Protein AF-A0AAZ3S9K9-F1 (afdb_monomer_lite)

Secondary structure (DSSP, 8-state):
---HHHHHHHHHHHHHHHHHHHHHHHHHHHHHHHHHHHSPPPHHHHHHHHHHHHHHHHHHHHHHHHHHHHHHHHHHHHHHHHHHHHHHHHHHHHHHHHTHHHHHHHHHHHHHHHHHHHHHHHHHHHHHHHHHHHHHHHHHHHHHHHHHHTTT-S-PPPTT-HHHHHHHHHHHHHHHHHHHHHHHHHHHHHTT--

pLDDT: mean 87.04, std 12.88, range [39.5, 98.5]

Radius of gyration: 67.63 Å; chains: 1; bounding box: 106×48×196 Å

InterPro domains:
  IPR025252 Domain of unknown function DUF4200 [PF13863] (46-110)
  IPR051147 Cilia- and flagella-associated domain-containing protein [PTHR21683] (47-112)

Foldseek 3Di:
DDDPVVVVVVVVVVVVVVVVVVVVVVVVVVVVVVCVVPDDDDPVVVVVVVVVVVVVVVVVVVVVVVVVVVVVVVVVVVVVVVVVVVVVVVVVVVVVVCPVVVVVVVVVVVVVVVVVVVVVVVVVVVVVVVVVVVLLVVLLVLLVVLCVVVPPPLPDDDSPCSVVSVVNSVVSVVVVVVVVVVVVVVVVVVVPDD

Organism: Oncorhynchus tshawytscha (NCBI:txid74940)

Sequence (194 aa):
VLAPTTHLIRKRREELNIHKAMEALQEVIHTHAHTRLHTPIPSCLFQENKLKNGRALKTAVKERELARQKAANLLTLRQELKALTKEREKIGALVEKHEIYPRFLDKVVKASKQESRWAHIQNSATTKAMLLGTIKMATANLYQTTSKKAQDGWGEVALKDTLKQLDKVQKFLSNLICIWEEVNQVQTTQHFQP

Structure (mmCIF, N/CA/C/O backbone):
data_AF-A0AAZ3S9K9-F1
#
_entry.id   AF-A0AAZ3S9K9-F1
#
loop_
_atom_site.group_PDB
_atom_site.id
_atom_site.type_symbol
_atom_site.label_atom_id
_atom_site.label_alt_id
_atom_site.label_comp_id
_atom_site.label_asym_id
_atom_site.label_entity_id
_atom_site.label_seq_id
_atom_site.pdbx_PDB_ins_code
_atom_site.Cartn_x
_atom_site.Cartn_y
_atom_site.Cartn_z
_atom_site.occupancy
_atom_site.B_iso_or_equiv
_atom_site.auth_seq_id
_atom_site.auth_comp_id
_atom_site.auth_asym_id
_atom_site.auth_atom_id
_atom_site.pdbx_PDB_model_num
ATOM 1 N N . VAL A 1 1 ? 23.183 37.538 -108.986 1.00 48.31 1 VAL A N 1
ATOM 2 C CA . VAL A 1 1 ? 23.318 36.098 -109.304 1.00 48.31 1 VAL A CA 1
ATOM 3 C C . VAL A 1 1 ? 24.750 35.871 -109.767 1.00 48.31 1 VAL A C 1
ATOM 5 O O . VAL A 1 1 ? 25.095 36.326 -110.846 1.00 48.31 1 VAL A O 1
ATOM 8 N N . LEU A 1 2 ? 25.622 35.328 -108.912 1.00 51.75 2 LEU A N 1
ATOM 9 C CA . LEU A 1 2 ? 27.020 35.052 -109.279 1.00 51.75 2 LEU A CA 1
ATOM 10 C C . LEU A 1 2 ? 27.087 33.722 -110.046 1.00 51.75 2 LEU A C 1
ATOM 12 O O . LEU A 1 2 ? 26.434 32.757 -109.656 1.00 51.75 2 LEU A O 1
ATOM 16 N N . ALA A 1 3 ? 27.841 33.689 -111.148 1.00 54.16 3 ALA A N 1
ATOM 17 C CA . ALA A 1 3 ? 27.921 32.543 -112.055 1.00 54.16 3 ALA A CA 1
ATOM 18 C C . ALA A 1 3 ? 28.471 31.282 -111.343 1.00 54.16 3 ALA A C 1
ATOM 20 O O . ALA A 1 3 ? 29.431 31.414 -110.574 1.00 54.16 3 ALA A O 1
ATOM 21 N N . PRO A 1 4 ? 27.946 30.068 -111.621 1.00 59.31 4 PRO A N 1
ATOM 22 C CA . PRO A 1 4 ? 28.332 28.809 -110.955 1.00 59.31 4 PRO A CA 1
ATOM 23 C C . PRO A 1 4 ? 29.848 28.546 -110.881 1.00 59.31 4 PRO A C 1
ATOM 25 O O . PRO A 1 4 ? 30.355 27.991 -109.907 1.00 59.31 4 PRO A O 1
ATOM 28 N N . THR A 1 5 ? 30.597 29.018 -111.875 1.00 58.69 5 THR A N 1
ATOM 29 C CA . THR A 1 5 ? 32.061 28.933 -111.975 1.00 58.69 5 THR A CA 1
ATOM 30 C C . THR A 1 5 ? 32.813 29.762 -110.926 1.00 58.69 5 THR A C 1
ATOM 32 O O . THR A 1 5 ? 33.872 29.343 -110.464 1.00 58.69 5 THR A O 1
ATOM 35 N N . THR A 1 6 ? 32.273 30.898 -110.478 1.00 62.69 6 THR A N 1
ATOM 36 C CA . THR A 1 6 ? 32.920 31.742 -109.449 1.00 62.69 6 THR A CA 1
ATOM 37 C C . THR A 1 6 ? 32.795 31.159 -108.039 1.00 62.69 6 THR A C 1
ATOM 39 O O . THR A 1 6 ? 33.709 31.303 -107.225 1.00 62.69 6 THR A O 1
ATOM 42 N N . HIS A 1 7 ? 31.711 30.430 -107.758 1.00 69.50 7 HIS A N 1
ATOM 43 C CA . HIS A 1 7 ? 31.475 29.810 -106.452 1.00 69.50 7 HIS A CA 1
ATOM 44 C C . HIS A 1 7 ? 32.415 28.617 -106.197 1.00 69.50 7 HIS A C 1
ATOM 46 O O . HIS A 1 7 ? 32.897 28.432 -105.080 1.00 69.50 7 HIS A O 1
ATOM 52 N N . LEU A 1 8 ? 32.738 27.840 -107.238 1.00 71.69 8 LEU A N 1
ATOM 53 C CA . LEU A 1 8 ? 33.689 26.720 -107.167 1.00 71.69 8 LEU A CA 1
ATOM 54 C C . LEU A 1 8 ? 35.130 27.175 -106.906 1.00 71.69 8 LEU A C 1
ATOM 56 O O . LEU A 1 8 ? 35.840 26.561 -106.113 1.00 71.69 8 LEU A O 1
ATOM 60 N N . ILE A 1 9 ? 35.557 28.268 -107.541 1.00 75.62 9 ILE A N 1
ATOM 61 C CA . ILE A 1 9 ? 36.905 28.825 -107.349 1.00 75.62 9 ILE A CA 1
ATOM 62 C C . ILE A 1 9 ? 37.043 29.406 -105.939 1.00 75.62 9 ILE A C 1
ATOM 64 O O . ILE A 1 9 ? 38.068 29.206 -105.285 1.00 75.62 9 ILE A O 1
ATOM 68 N N . ARG A 1 10 ? 35.997 30.081 -105.444 1.00 76.38 10 ARG A N 1
ATOM 69 C CA . ARG A 1 10 ? 35.971 30.610 -104.077 1.00 76.38 10 ARG A CA 1
ATOM 70 C C . ARG A 1 10 ? 36.017 29.489 -103.037 1.00 76.38 10 ARG A C 1
ATOM 72 O O . ARG A 1 10 ? 36.853 29.555 -102.143 1.00 76.38 10 ARG A O 1
ATOM 79 N N . LYS A 1 11 ? 35.222 28.429 -103.218 1.00 79.12 11 LYS A N 1
ATOM 80 C CA . LYS A 1 11 ? 35.219 27.263 -102.323 1.00 79.12 11 LYS A CA 1
ATOM 81 C C . LYS A 1 11 ? 36.564 26.525 -102.321 1.00 79.12 11 LYS A C 1
ATOM 83 O O . LYS A 1 11 ? 37.089 26.247 -101.252 1.00 79.12 11 LYS A O 1
ATOM 88 N N . ARG A 1 12 ? 37.192 26.313 -103.488 1.00 80.12 12 ARG A N 1
ATOM 89 C CA . ARG A 1 12 ? 38.552 25.735 -103.571 1.00 80.12 12 ARG A CA 1
ATOM 90 C C . ARG A 1 12 ? 39.613 26.601 -102.887 1.00 80.12 12 ARG A C 1
ATOM 92 O O . ARG A 1 12 ? 40.560 26.071 -102.313 1.00 80.12 12 ARG A O 1
ATOM 99 N N . ARG A 1 13 ? 39.484 27.930 -102.955 1.00 81.12 13 ARG A N 1
ATOM 100 C CA . ARG A 1 13 ? 40.397 28.852 -102.263 1.00 81.12 13 ARG A CA 1
ATOM 101 C C . ARG A 1 13 ? 40.182 28.830 -100.746 1.00 81.12 13 ARG A C 1
ATOM 103 O O . ARG A 1 13 ? 41.163 28.858 -100.012 1.00 81.12 13 ARG A O 1
ATOM 110 N N . GLU A 1 14 ? 38.938 28.752 -100.280 1.00 81.94 14 GLU A N 1
ATOM 111 C CA . GLU A 1 14 ? 38.616 28.573 -98.857 1.00 81.94 14 GLU A CA 1
ATOM 112 C C . GLU A 1 14 ? 39.122 27.225 -98.327 1.00 81.94 14 GLU A C 1
ATOM 114 O O . GLU A 1 14 ? 39.786 27.207 -97.298 1.00 81.94 14 GLU A O 1
ATOM 119 N N . GLU A 1 15 ? 38.928 26.126 -99.058 1.00 82.12 15 GLU A N 1
ATOM 120 C CA . GLU A 1 15 ? 39.455 24.801 -98.695 1.00 82.12 15 GLU A CA 1
ATOM 121 C C . GLU A 1 15 ? 40.989 24.801 -98.603 1.00 82.12 15 GLU A C 1
ATOM 123 O O . GLU A 1 15 ? 41.548 24.299 -97.631 1.00 82.12 15 GLU A O 1
ATOM 128 N N . LEU A 1 16 ? 41.688 25.436 -99.551 1.00 85.69 16 LEU A N 1
ATOM 129 C CA . LEU A 1 16 ? 43.149 25.566 -99.502 1.00 85.69 16 LEU A CA 1
ATOM 130 C C . LEU A 1 16 ? 43.619 26.410 -98.306 1.00 85.69 16 LEU A C 1
ATOM 132 O O . LEU A 1 16 ? 44.628 26.090 -97.679 1.00 85.69 16 LEU A O 1
ATOM 136 N N . ASN A 1 17 ? 42.897 27.483 -97.983 1.00 85.75 17 ASN A N 1
ATOM 137 C CA . ASN A 1 17 ? 43.207 28.316 -96.823 1.00 85.75 17 ASN A CA 1
ATOM 138 C C . ASN A 1 17 ? 42.952 27.568 -95.506 1.00 85.75 17 ASN A C 1
ATOM 140 O O . ASN A 1 17 ? 43.757 27.687 -94.586 1.00 85.75 17 ASN A O 1
ATOM 144 N N . ILE A 1 18 ? 41.883 26.770 -95.428 1.00 85.25 18 ILE A N 1
ATOM 145 C CA . ILE A 1 18 ? 41.585 25.911 -94.276 1.00 85.25 18 ILE A CA 1
ATOM 146 C C . ILE A 1 18 ? 42.664 24.838 -94.123 1.00 85.25 18 ILE A C 1
ATOM 148 O O . ILE A 1 18 ? 43.161 24.645 -93.019 1.00 85.25 18 ILE A O 1
ATOM 152 N N . HIS A 1 19 ? 43.093 24.195 -95.213 1.00 85.06 19 HIS A N 1
ATOM 153 C CA . HIS A 1 19 ? 44.190 23.227 -95.169 1.00 85.06 19 HIS A CA 1
ATOM 154 C C . HI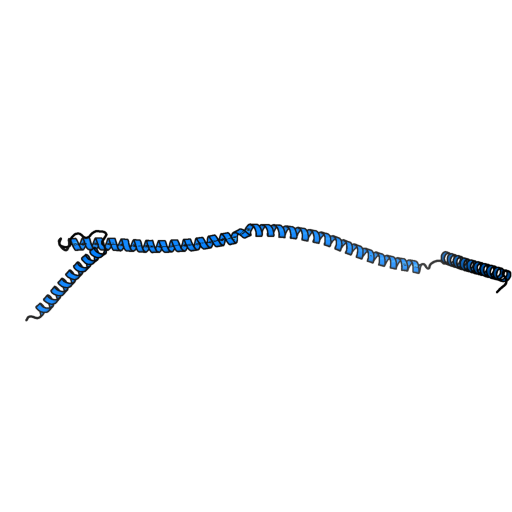S A 1 19 ? 45.502 23.860 -94.696 1.00 85.06 19 HIS A C 1
ATOM 156 O O . HIS A 1 19 ? 46.125 23.321 -93.786 1.00 85.06 19 HIS A O 1
ATOM 162 N N . LYS A 1 20 ? 45.875 25.038 -95.213 1.00 88.94 20 LYS A N 1
ATOM 163 C CA . LYS A 1 20 ? 47.064 25.773 -94.743 1.00 88.94 20 LYS A CA 1
ATOM 164 C C . LYS A 1 20 ? 46.971 26.175 -93.270 1.00 88.94 20 LYS A C 1
ATOM 166 O O . LYS A 1 20 ? 47.961 26.098 -92.551 1.00 88.94 20 LYS A O 1
ATOM 171 N N . ALA A 1 21 ? 45.795 26.597 -92.807 1.00 86.50 21 ALA A N 1
ATOM 172 C CA . ALA A 1 21 ? 45.580 26.928 -91.401 1.00 86.50 21 ALA A CA 1
ATOM 173 C C . ALA A 1 21 ? 45.654 25.684 -90.500 1.00 86.50 21 ALA A C 1
ATOM 175 O O . ALA A 1 21 ? 46.209 25.746 -89.406 1.00 86.50 21 ALA A O 1
ATOM 176 N N . MET A 1 22 ? 45.126 24.549 -90.964 1.00 87.25 22 MET A N 1
ATOM 177 C CA . MET A 1 22 ? 45.171 23.279 -90.242 1.00 87.25 22 MET A CA 1
ATOM 178 C C . MET A 1 22 ? 46.599 22.732 -90.150 1.00 87.25 22 MET A C 1
ATOM 180 O O . MET A 1 22 ? 47.008 22.282 -89.086 1.00 87.25 22 MET A O 1
ATOM 184 N N . GLU A 1 23 ? 47.377 22.844 -91.224 1.00 87.06 23 GLU A N 1
ATOM 185 C CA . GLU A 1 23 ? 48.789 22.457 -91.258 1.00 87.06 23 GLU A CA 1
ATOM 186 C C . GLU A 1 23 ? 49.638 23.337 -90.326 1.00 87.06 23 GLU A C 1
ATOM 188 O O . GLU A 1 23 ? 50.424 22.815 -89.538 1.00 87.06 23 GLU A O 1
ATOM 193 N N . ALA A 1 24 ? 49.388 24.652 -90.295 1.00 85.12 24 ALA A N 1
ATOM 194 C CA . ALA A 1 24 ? 50.037 25.565 -89.353 1.00 85.12 24 ALA A CA 1
ATOM 195 C C . ALA A 1 24 ? 49.680 25.259 -87.884 1.00 85.12 24 ALA A C 1
ATOM 197 O O . ALA A 1 24 ? 50.550 25.276 -87.014 1.00 85.12 24 ALA A O 1
ATOM 198 N N . LEU A 1 25 ? 48.413 24.940 -87.581 1.00 86.06 25 LEU A N 1
ATOM 199 C CA . LEU A 1 25 ? 48.012 24.508 -86.235 1.00 86.06 25 LEU A CA 1
ATOM 200 C C . LEU A 1 25 ? 48.661 23.174 -85.852 1.00 86.06 25 LEU A C 1
ATOM 202 O O . LEU A 1 25 ? 49.075 22.999 -84.705 1.00 86.06 25 LEU A O 1
ATOM 206 N N . GLN A 1 26 ? 48.779 22.249 -86.804 1.00 87.62 26 GLN A N 1
ATOM 207 C CA . GLN A 1 26 ? 49.418 20.959 -86.588 1.00 87.62 26 GLN A CA 1
ATOM 208 C C . GLN A 1 26 ? 50.927 21.117 -86.341 1.00 87.62 26 GLN A C 1
ATOM 210 O O . GLN A 1 26 ? 51.442 20.511 -85.401 1.00 87.62 26 GLN A O 1
ATOM 215 N N . GLU A 1 27 ? 51.621 22.003 -87.063 1.00 83.81 27 GLU A N 1
ATOM 216 C CA . GLU A 1 27 ? 53.010 22.381 -86.765 1.00 83.81 27 GLU A CA 1
ATOM 217 C C . GLU A 1 27 ? 53.163 23.016 -85.378 1.00 83.81 27 GLU A C 1
ATOM 219 O O . GLU A 1 27 ? 54.075 22.652 -84.638 1.00 83.81 27 GLU A O 1
ATOM 224 N N . VAL A 1 28 ? 52.269 23.922 -84.970 1.00 85.06 28 VAL A N 1
ATOM 225 C CA . VAL A 1 28 ? 52.334 24.558 -83.639 1.00 85.06 28 VAL A CA 1
ATOM 226 C C . VAL A 1 28 ? 52.127 23.535 -82.520 1.00 85.06 28 VAL A C 1
ATOM 228 O O . VAL A 1 28 ? 52.820 23.565 -81.504 1.00 85.06 28 VAL A O 1
ATOM 231 N N . ILE A 1 29 ? 51.205 22.588 -82.696 1.00 81.44 29 ILE A N 1
ATOM 232 C CA . ILE A 1 29 ? 50.980 21.517 -81.719 1.00 81.44 29 ILE A CA 1
ATOM 233 C C . ILE A 1 29 ? 52.189 20.580 -81.664 1.00 81.44 29 ILE A C 1
ATOM 235 O O . ILE A 1 29 ? 52.646 20.250 -80.568 1.00 81.44 29 ILE A O 1
ATOM 239 N N . HIS A 1 30 ? 52.740 20.183 -82.814 1.00 78.25 30 HIS A N 1
ATOM 240 C CA . HIS A 1 30 ? 53.927 19.333 -82.858 1.00 78.25 30 HIS A CA 1
ATOM 241 C C . HIS A 1 30 ? 55.149 20.032 -82.257 1.00 78.25 30 HIS A C 1
ATOM 243 O O . HIS A 1 30 ? 55.834 19.426 -81.438 1.00 78.25 30 HIS A O 1
ATOM 249 N N . THR A 1 31 ? 55.387 21.306 -82.571 1.00 76.69 31 THR A N 1
ATOM 250 C CA . THR A 1 31 ? 56.495 22.097 -82.010 1.00 76.69 31 THR A CA 1
ATOM 251 C C . THR A 1 31 ? 56.324 22.353 -80.516 1.00 76.69 31 THR A C 1
ATOM 253 O O . THR A 1 31 ? 57.287 22.199 -79.767 1.00 76.69 31 THR A O 1
ATOM 256 N N . HIS A 1 32 ? 55.116 22.650 -80.030 1.00 76.75 32 HIS A N 1
ATOM 257 C CA . HIS A 1 32 ? 54.855 22.798 -78.593 1.00 76.75 32 HIS A CA 1
ATOM 258 C C . HIS A 1 32 ? 55.012 21.474 -77.837 1.00 76.75 32 HIS A C 1
ATOM 260 O O . HIS A 1 32 ? 55.564 21.448 -76.734 1.00 76.75 32 HIS A O 1
ATOM 266 N N . ALA A 1 33 ? 54.581 20.359 -78.436 1.00 73.19 33 ALA A N 1
ATOM 267 C CA . ALA A 1 33 ? 54.785 19.025 -77.881 1.00 73.19 33 ALA A CA 1
ATOM 268 C C . ALA A 1 33 ? 56.276 18.648 -77.851 1.00 73.19 33 ALA A C 1
ATOM 270 O O . ALA A 1 33 ? 56.757 18.171 -76.824 1.00 73.19 33 ALA A O 1
ATOM 271 N N . HIS A 1 34 ? 57.028 18.920 -78.923 1.00 68.19 34 HIS A N 1
ATOM 272 C CA . HIS A 1 34 ? 58.471 18.671 -78.974 1.00 68.19 34 HIS A CA 1
ATOM 273 C C . HIS A 1 34 ? 59.228 19.533 -77.957 1.00 68.19 34 HIS A C 1
ATOM 275 O O . HIS A 1 34 ? 60.041 19.017 -77.194 1.00 68.19 34 HIS A O 1
ATOM 281 N N . THR A 1 35 ? 58.899 20.825 -77.865 1.00 67.62 35 THR A N 1
ATOM 282 C CA . THR A 1 35 ? 59.514 21.746 -76.898 1.00 67.62 35 THR A CA 1
ATOM 283 C C . THR A 1 35 ? 59.270 21.283 -75.459 1.00 67.62 35 THR A C 1
ATOM 285 O O . THR A 1 35 ? 60.214 21.228 -74.680 1.00 67.62 35 THR A O 1
ATOM 288 N N . ARG A 1 36 ? 58.049 20.849 -75.104 1.00 67.56 36 ARG A N 1
ATOM 289 C CA . ARG A 1 36 ? 57.752 20.309 -73.760 1.00 67.56 36 ARG A CA 1
ATOM 290 C C . ARG A 1 36 ? 58.497 19.019 -73.422 1.00 67.56 36 ARG A C 1
ATOM 292 O O . ARG A 1 36 ? 58.780 18.793 -72.249 1.00 67.56 36 ARG A O 1
ATOM 299 N N . LEU A 1 37 ? 58.765 18.168 -74.412 1.00 66.75 37 LEU A N 1
ATOM 300 C CA . LEU A 1 37 ? 59.482 16.907 -74.209 1.00 66.75 37 LEU A CA 1
ATOM 301 C C . LEU A 1 37 ? 60.998 17.118 -74.076 1.00 66.75 37 LEU A C 1
ATOM 303 O O . LEU A 1 37 ? 61.644 16.375 -73.341 1.00 66.75 37 LEU A O 1
ATOM 307 N N . HIS A 1 38 ? 61.556 18.133 -74.746 1.00 61.06 38 HIS A N 1
ATOM 308 C CA . HIS A 1 38 ? 62.999 18.397 -74.773 1.00 61.06 38 HIS A CA 1
ATOM 309 C C . HIS A 1 38 ? 63.485 19.458 -73.771 1.00 61.06 38 HIS A C 1
ATOM 311 O O . HIS A 1 38 ? 64.687 19.534 -73.522 1.00 61.06 38 HIS A O 1
ATOM 317 N N . THR A 1 39 ? 62.605 20.258 -73.156 1.00 63.53 39 THR A N 1
ATOM 318 C CA . THR A 1 39 ? 62.994 21.162 -72.059 1.00 63.53 39 THR A CA 1
ATOM 319 C C . THR A 1 39 ? 63.133 20.392 -70.737 1.00 63.53 39 THR A C 1
ATOM 321 O O . THR A 1 39 ? 62.125 19.876 -70.242 1.00 63.53 39 THR A O 1
ATOM 324 N N . PRO A 1 40 ? 64.327 20.330 -70.112 1.00 62.41 40 PRO A N 1
ATOM 325 C CA . PRO A 1 40 ? 64.490 19.677 -68.819 1.00 62.41 40 PRO A CA 1
ATOM 326 C C . PRO A 1 40 ? 63.735 20.460 -67.741 1.00 62.41 40 PRO A C 1
ATOM 328 O O . PRO A 1 40 ? 63.953 21.658 -67.558 1.00 62.41 40 PRO A O 1
ATOM 331 N N . ILE A 1 41 ? 62.851 19.785 -67.005 1.00 70.25 41 ILE A N 1
ATOM 332 C CA . ILE A 1 41 ? 62.135 20.397 -65.880 1.00 70.25 41 ILE A CA 1
ATOM 333 C C . ILE A 1 41 ? 63.152 20.709 -64.765 1.00 70.25 41 ILE A C 1
ATOM 335 O O . ILE A 1 41 ? 63.864 19.797 -64.333 1.00 70.25 41 ILE A O 1
ATOM 339 N N . PRO A 1 42 ? 63.221 21.954 -64.254 1.00 74.94 42 PRO A N 1
ATOM 340 C CA . PRO A 1 42 ? 64.144 22.320 -63.184 1.00 74.94 42 PRO A CA 1
ATOM 341 C C . PRO A 1 42 ? 63.969 21.443 -61.936 1.00 74.94 42 PRO A C 1
ATOM 343 O O . PRO A 1 42 ? 62.861 21.298 -61.411 1.00 74.94 42 PRO A O 1
ATOM 346 N N . SER A 1 43 ? 65.075 20.906 -61.412 1.00 76.50 43 SER A N 1
ATOM 347 C CA . SER A 1 43 ? 65.098 20.011 -60.240 1.00 76.50 43 SER A CA 1
ATOM 348 C C . SER A 1 43 ? 64.414 20.606 -58.999 1.00 76.50 43 SER A C 1
ATOM 350 O O . SER A 1 43 ? 63.787 19.876 -58.228 1.00 76.50 43 SER A O 1
ATOM 352 N N . CYS A 1 44 ? 64.462 21.933 -58.841 1.00 77.00 44 CYS A N 1
ATOM 353 C CA . CYS A 1 44 ? 63.796 22.662 -57.761 1.00 77.00 44 CYS A CA 1
ATOM 354 C C . CYS A 1 44 ? 62.265 22.469 -57.768 1.00 77.00 44 CYS A C 1
ATOM 356 O O . CYS A 1 44 ? 61.679 22.173 -56.727 1.00 77.00 44 CYS A O 1
ATOM 358 N N . LEU A 1 45 ? 61.610 22.518 -58.937 1.00 78.56 45 LEU A N 1
ATOM 359 C CA . LEU A 1 45 ? 60.154 22.335 -59.048 1.00 78.56 45 LEU A CA 1
ATOM 360 C C . LEU A 1 45 ? 59.725 20.912 -58.681 1.00 78.56 45 LEU A C 1
ATOM 362 O O . LEU A 1 45 ? 58.684 20.713 -58.053 1.00 78.56 45 LEU A O 1
ATOM 366 N N . PHE A 1 46 ? 60.541 19.917 -59.030 1.00 79.31 46 PHE A N 1
ATOM 367 C CA . PHE A 1 46 ? 60.307 18.532 -58.630 1.00 79.31 46 PHE A CA 1
ATOM 368 C C . PHE A 1 46 ? 60.417 18.362 -57.109 1.00 79.31 46 PHE A C 1
ATOM 370 O O . PHE A 1 46 ? 59.574 17.702 -56.498 1.00 79.31 46 PHE A O 1
ATOM 377 N N . GLN A 1 47 ? 61.408 19.001 -56.481 1.00 85.31 47 GLN A N 1
ATOM 378 C CA . GLN A 1 47 ? 61.586 18.982 -55.028 1.00 85.31 47 GLN A CA 1
ATOM 379 C C . GLN A 1 47 ? 60.438 19.696 -54.295 1.00 85.31 47 GLN A C 1
ATOM 381 O O . GLN A 1 47 ? 59.897 19.166 -53.323 1.00 85.31 47 GLN A O 1
ATOM 386 N N . GLU A 1 48 ? 60.001 20.860 -54.776 1.00 83.44 48 GLU A N 1
ATOM 387 C CA . GLU A 1 48 ? 58.840 21.564 -54.225 1.00 83.44 48 GLU A CA 1
ATOM 388 C C . GLU A 1 48 ? 57.543 20.768 -54.376 1.00 83.44 48 GLU A C 1
ATOM 390 O O . GLU A 1 48 ? 56.738 20.710 -53.442 1.00 83.44 48 GLU A O 1
ATOM 395 N N . ASN A 1 49 ? 57.333 20.130 -55.531 1.00 85.19 49 ASN A N 1
ATOM 396 C CA . ASN A 1 49 ? 56.175 19.275 -55.774 1.00 85.19 49 ASN A CA 1
ATOM 397 C C . ASN A 1 49 ? 56.186 18.065 -54.829 1.00 85.19 49 ASN A C 1
ATOM 399 O O . ASN A 1 49 ? 55.178 17.788 -54.183 1.00 85.19 49 ASN A O 1
ATOM 403 N N . LYS A 1 50 ? 57.347 17.427 -54.624 1.00 90.38 50 LYS A N 1
ATOM 404 C CA . LYS A 1 50 ? 57.526 16.380 -53.607 1.00 90.38 50 LYS A CA 1
ATOM 405 C C . LYS A 1 50 ? 57.167 16.861 -52.200 1.00 90.38 50 LYS A C 1
ATOM 407 O O . LYS A 1 50 ? 56.465 16.153 -51.482 1.00 90.38 50 LYS A O 1
ATOM 412 N N . LEU A 1 51 ? 57.592 18.063 -51.801 1.00 91.62 51 LEU A N 1
ATOM 413 C CA . LEU A 1 51 ? 57.263 18.637 -50.488 1.00 91.62 51 LEU A CA 1
ATOM 414 C C . LEU A 1 51 ? 55.772 18.983 -50.349 1.00 91.62 51 LEU A C 1
ATOM 416 O O . LEU A 1 51 ? 55.189 18.790 -49.279 1.00 91.62 51 LEU A O 1
ATOM 420 N N . LYS A 1 52 ? 55.137 19.503 -51.405 1.00 90.56 52 LYS A N 1
ATOM 421 C CA . LYS A 1 52 ? 53.689 19.777 -51.441 1.00 90.56 52 LYS A CA 1
ATOM 422 C C . LYS A 1 52 ? 52.888 18.474 -51.372 1.00 90.56 52 LYS A C 1
ATOM 424 O O . LYS A 1 52 ? 52.023 18.358 -50.507 1.00 90.56 52 LYS A O 1
ATOM 429 N N . ASN A 1 53 ? 53.255 17.469 -52.168 1.00 91.00 53 ASN A N 1
ATOM 430 C CA . ASN A 1 53 ? 52.646 16.137 -52.141 1.00 91.00 53 ASN A CA 1
ATOM 431 C C . ASN A 1 53 ? 52.833 15.461 -50.780 1.00 91.00 53 ASN A C 1
ATOM 433 O O . ASN A 1 53 ? 51.885 14.904 -50.239 1.00 91.00 53 ASN A O 1
ATOM 437 N N . GLY A 1 54 ? 54.018 15.565 -50.173 1.00 91.81 54 GLY A N 1
ATOM 438 C CA . GLY A 1 54 ? 54.283 15.026 -48.839 1.00 91.81 54 GLY A CA 1
ATOM 439 C C . GLY A 1 54 ? 53.438 15.685 -47.743 1.00 91.81 54 GLY A C 1
ATOM 440 O O . GLY A 1 54 ? 52.948 14.996 -46.848 1.00 91.81 54 GLY A O 1
ATOM 441 N N . ARG A 1 55 ? 53.218 17.006 -47.811 1.00 92.38 55 ARG A N 1
ATOM 442 C CA . ARG A 1 55 ? 52.327 17.724 -46.880 1.00 92.38 55 ARG A CA 1
ATOM 443 C C . ARG A 1 55 ? 50.863 17.340 -47.083 1.00 92.38 55 ARG A C 1
ATOM 445 O O . ARG A 1 55 ? 50.206 16.993 -46.107 1.00 92.38 55 ARG A O 1
ATOM 452 N N . ALA A 1 56 ? 50.385 17.337 -48.328 1.00 92.88 56 ALA A N 1
ATOM 453 C CA . ALA A 1 56 ? 49.024 16.922 -48.664 1.00 92.88 56 ALA A CA 1
ATOM 454 C C . ALA A 1 56 ? 48.747 15.479 -48.212 1.00 92.88 56 ALA A C 1
ATOM 456 O O . ALA A 1 56 ? 47.722 15.212 -47.589 1.00 92.88 56 ALA A O 1
ATOM 457 N N . LEU A 1 57 ? 49.702 14.568 -48.429 1.00 94.75 57 LEU A N 1
ATOM 458 C CA . LEU A 1 57 ? 49.606 13.183 -47.980 1.00 94.75 57 LEU A CA 1
ATOM 459 C C . LEU A 1 57 ? 49.538 13.079 -46.450 1.00 94.75 57 LEU A C 1
ATOM 461 O O . LEU A 1 57 ? 48.698 12.350 -45.931 1.00 94.75 57 LEU A O 1
ATOM 465 N N . LYS A 1 58 ? 50.367 13.831 -45.712 1.00 95.75 58 LYS A N 1
ATOM 466 C CA . LYS A 1 58 ? 50.311 13.865 -44.238 1.00 95.75 58 LYS A CA 1
ATOM 467 C C . LYS A 1 58 ? 48.958 14.363 -43.725 1.00 95.75 58 LYS A C 1
ATOM 469 O O . LYS A 1 58 ? 48.435 13.786 -42.774 1.00 95.75 58 LYS A O 1
ATOM 474 N N . THR A 1 59 ? 48.390 15.401 -44.337 1.00 96.00 59 THR A N 1
ATOM 475 C CA . THR A 1 59 ? 47.057 15.912 -43.976 1.00 96.00 59 THR A CA 1
ATOM 476 C C . THR A 1 59 ? 45.977 14.871 -44.259 1.00 96.00 59 THR A C 1
ATOM 478 O O . THR A 1 59 ? 45.222 14.531 -43.353 1.00 96.00 59 THR A O 1
ATOM 481 N N . ALA A 1 60 ? 45.984 14.265 -45.449 1.00 94.12 60 ALA A N 1
ATOM 482 C CA . ALA A 1 60 ? 45.031 13.219 -45.813 1.00 94.12 60 ALA A CA 1
ATOM 483 C C . ALA A 1 60 ? 45.111 11.995 -44.881 1.00 94.12 60 ALA A C 1
ATOM 485 O O . ALA A 1 60 ? 44.091 11.399 -44.546 1.00 94.12 60 ALA A O 1
ATOM 486 N N . VAL A 1 61 ? 46.311 11.613 -44.425 1.00 96.00 61 VAL A N 1
ATOM 487 C CA . VAL A 1 61 ? 46.486 10.524 -43.448 1.00 96.00 61 VAL A CA 1
ATOM 488 C C . VAL A 1 61 ? 45.908 10.901 -42.083 1.00 96.00 61 VAL A C 1
ATOM 490 O O . VAL A 1 61 ? 45.175 10.099 -41.509 1.00 96.00 61 VAL A O 1
ATOM 493 N N . LYS A 1 62 ? 46.174 12.113 -41.576 1.00 96.56 62 LYS A N 1
ATOM 494 C CA . LYS A 1 62 ? 45.593 12.593 -40.308 1.00 96.56 62 LYS A CA 1
ATOM 495 C C . LYS A 1 62 ? 44.066 12.640 -40.361 1.00 96.56 62 LYS A C 1
ATOM 497 O O . LYS A 1 62 ? 43.411 12.218 -39.414 1.00 96.56 62 LYS A O 1
ATOM 502 N N . GLU A 1 63 ? 43.501 13.113 -41.468 1.00 95.44 63 GLU A N 1
ATOM 503 C CA . GLU A 1 63 ? 42.051 13.142 -41.683 1.00 95.44 63 GLU A CA 1
ATOM 504 C C . GLU A 1 63 ? 41.453 11.735 -41.735 1.00 95.44 63 GLU A C 1
ATOM 506 O O . GLU A 1 63 ? 40.429 11.482 -41.101 1.00 95.44 63 GLU A O 1
ATOM 511 N N . ARG A 1 64 ? 42.111 10.797 -42.431 1.00 95.69 64 ARG A N 1
ATOM 512 C CA . ARG A 1 64 ? 41.697 9.387 -42.463 1.00 95.69 64 ARG A CA 1
ATOM 513 C C . ARG A 1 64 ? 41.742 8.748 -41.081 1.00 95.69 64 ARG A C 1
ATOM 515 O O . ARG A 1 64 ? 40.822 8.012 -40.739 1.00 95.69 64 ARG A O 1
ATOM 522 N N . GLU A 1 65 ? 42.771 9.028 -40.289 1.00 96.19 65 GLU A N 1
ATOM 523 C CA . GLU A 1 65 ? 42.890 8.478 -38.938 1.00 96.19 65 GLU A CA 1
ATOM 524 C C . GLU A 1 65 ? 41.834 9.064 -37.994 1.00 96.19 65 GLU A C 1
ATOM 526 O O . GLU A 1 65 ? 41.146 8.322 -37.296 1.00 96.19 65 GLU A O 1
ATOM 531 N N . LEU A 1 66 ? 41.591 10.376 -38.065 1.00 96.75 66 LEU A N 1
ATOM 532 C CA . LEU A 1 66 ? 40.501 11.014 -37.329 1.00 96.75 66 LEU A CA 1
ATOM 533 C C . LEU A 1 66 ? 39.131 10.448 -37.740 1.00 96.75 66 LEU A C 1
ATOM 535 O O . LEU A 1 66 ? 38.269 10.228 -36.890 1.00 96.75 66 LEU A O 1
ATOM 539 N N . ALA A 1 67 ? 38.917 10.194 -39.034 1.00 95.88 67 ALA A N 1
ATOM 540 C CA . ALA A 1 67 ? 37.692 9.578 -39.534 1.00 95.88 67 ALA A CA 1
ATOM 541 C C . ALA A 1 67 ? 37.524 8.137 -39.025 1.00 95.88 67 ALA A C 1
ATOM 543 O O . ALA A 1 67 ? 36.425 7.768 -38.611 1.00 95.88 67 ALA A O 1
ATOM 544 N N . ARG A 1 68 ? 38.605 7.345 -38.984 1.00 96.31 68 ARG A N 1
ATOM 545 C CA . ARG A 1 68 ? 38.605 5.995 -38.394 1.00 96.31 68 ARG A CA 1
ATOM 546 C C . ARG A 1 68 ? 38.271 6.030 -36.910 1.00 96.31 68 ARG A C 1
ATOM 548 O O . ARG A 1 68 ? 37.405 5.276 -36.478 1.00 96.31 68 ARG A O 1
ATOM 555 N N . GLN A 1 69 ? 38.887 6.935 -36.151 1.00 97.12 69 GLN A N 1
ATOM 556 C CA . GLN A 1 69 ? 38.619 7.076 -34.722 1.00 97.12 69 GLN A CA 1
ATOM 557 C C . GLN A 1 69 ? 37.161 7.478 -34.462 1.00 97.12 69 GLN A C 1
ATOM 559 O O . GLN A 1 69 ? 36.489 6.878 -33.628 1.00 97.12 69 GLN A O 1
ATOM 564 N N . LYS A 1 70 ? 36.624 8.436 -35.230 1.00 96.62 70 LYS A N 1
ATOM 565 C CA . LYS A 1 70 ? 35.203 8.814 -35.157 1.00 96.62 70 LYS A CA 1
ATOM 566 C C . LYS A 1 70 ? 34.276 7.652 -35.517 1.00 96.62 70 LYS A C 1
ATOM 568 O O . LYS A 1 70 ? 33.267 7.463 -34.846 1.00 96.62 70 LYS A O 1
ATOM 573 N N . ALA A 1 71 ? 34.608 6.865 -36.541 1.00 96.44 71 ALA A N 1
ATOM 574 C CA . ALA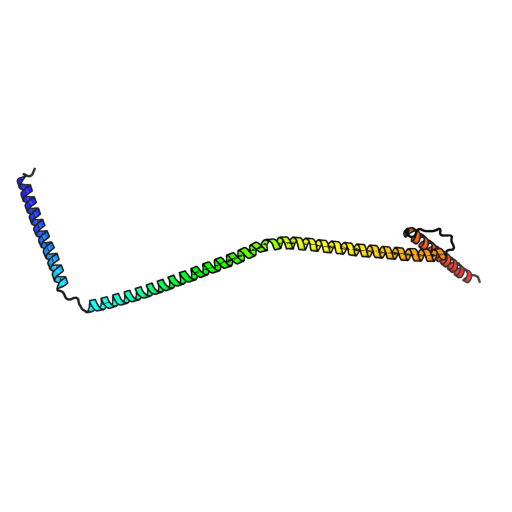 A 1 71 ? 33.826 5.693 -36.930 1.00 96.44 71 ALA A CA 1
ATOM 575 C C . ALA A 1 71 ? 33.836 4.602 -35.846 1.00 96.44 71 ALA A C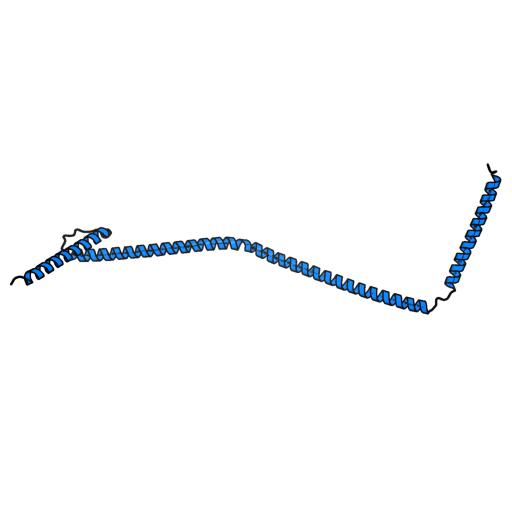 1
ATOM 577 O O . ALA A 1 71 ? 32.787 4.029 -35.552 1.00 96.44 71 ALA A O 1
ATOM 578 N N . ALA A 1 72 ? 34.988 4.361 -35.212 1.00 96.62 72 ALA A N 1
ATOM 579 C CA . ALA A 1 72 ? 35.109 3.446 -34.081 1.00 96.62 72 ALA A CA 1
ATOM 580 C C . ALA A 1 72 ? 34.268 3.923 -32.885 1.00 96.62 72 ALA A C 1
ATOM 582 O O . ALA A 1 72 ? 33.452 3.160 -32.374 1.00 96.62 72 ALA A O 1
ATOM 583 N N . ASN A 1 73 ? 34.372 5.203 -32.518 1.00 97.12 73 ASN A N 1
ATOM 584 C CA . ASN A 1 73 ? 33.583 5.795 -31.433 1.00 97.12 73 ASN A CA 1
ATOM 585 C C . ASN A 1 73 ? 32.072 5.763 -31.721 1.00 97.12 73 ASN A C 1
ATOM 587 O O . ASN A 1 73 ? 31.268 5.530 -30.827 1.00 97.12 73 ASN A O 1
ATOM 591 N N . LEU A 1 74 ? 31.653 5.970 -32.974 1.00 97.44 74 LEU A N 1
ATOM 592 C CA . LEU A 1 74 ? 30.246 5.827 -33.362 1.00 97.44 74 LEU A CA 1
ATOM 593 C C . LEU A 1 74 ? 29.747 4.392 -33.178 1.00 97.44 74 LEU A C 1
ATOM 595 O O . LEU A 1 74 ? 28.582 4.187 -32.839 1.00 97.44 74 LEU A O 1
ATOM 599 N N . LEU A 1 75 ? 30.600 3.396 -33.422 1.00 97.31 75 LEU A N 1
ATOM 600 C CA . LEU A 1 75 ? 30.247 1.994 -33.237 1.00 97.31 75 LEU A CA 1
ATOM 601 C C . LEU A 1 75 ? 30.124 1.637 -31.752 1.00 97.31 75 LEU A C 1
ATOM 603 O O . LEU A 1 75 ? 29.121 1.027 -31.379 1.00 97.31 75 LEU A O 1
ATOM 607 N N . THR A 1 76 ? 31.074 2.061 -30.914 1.00 97.19 76 THR A N 1
ATOM 608 C CA . THR A 1 76 ? 31.009 1.836 -29.460 1.00 97.19 76 THR A CA 1
ATOM 609 C C . THR A 1 76 ? 29.790 2.526 -28.857 1.00 97.19 76 THR A C 1
ATOM 611 O O . THR A 1 76 ? 28.976 1.874 -28.208 1.00 97.19 76 THR A O 1
ATOM 614 N N . LEU A 1 77 ? 29.561 3.800 -29.188 1.00 97.25 77 LEU A N 1
ATOM 615 C CA . LEU A 1 77 ? 28.419 4.559 -28.679 1.00 97.25 77 LEU A CA 1
ATOM 616 C C . LEU A 1 77 ? 27.079 3.949 -29.123 1.00 97.25 77 LEU A C 1
ATOM 618 O O . LEU A 1 77 ? 26.122 3.887 -28.355 1.00 97.25 77 LEU A O 1
ATOM 622 N N . ARG A 1 78 ? 26.997 3.419 -30.353 1.00 97.62 78 ARG A N 1
ATOM 623 C CA . ARG A 1 78 ? 25.815 2.667 -30.813 1.00 97.62 78 ARG A CA 1
ATOM 624 C C . ARG A 1 78 ? 25.582 1.390 -30.009 1.00 97.62 78 ARG A C 1
ATOM 626 O O . ARG A 1 78 ? 24.427 1.027 -29.789 1.00 97.62 78 ARG A O 1
ATOM 633 N N . GLN A 1 79 ? 26.637 0.680 -29.618 1.00 97.81 79 GLN A N 1
ATOM 634 C CA . GLN A 1 79 ? 26.519 -0.519 -28.784 1.00 97.81 79 GLN A CA 1
ATOM 635 C C . GLN A 1 79 ? 26.067 -0.160 -27.366 1.00 97.81 79 GLN A C 1
ATOM 637 O O . GLN A 1 79 ? 25.148 -0.796 -26.851 1.00 97.81 79 GLN A O 1
ATOM 642 N N . GLU A 1 80 ? 26.633 0.894 -26.781 1.00 97.50 80 GLU A N 1
ATOM 643 C CA . GLU A 1 80 ? 26.240 1.415 -25.467 1.00 97.50 80 GLU A CA 1
ATOM 644 C C . GLU A 1 80 ? 24.773 1.848 -25.448 1.00 97.50 80 GLU A C 1
ATOM 646 O O . GLU A 1 80 ? 24.018 1.422 -24.575 1.00 97.50 80 GLU A O 1
ATOM 651 N N . LEU A 1 81 ? 24.318 2.598 -26.458 1.00 97.25 81 LEU A N 1
ATOM 652 C CA . LEU A 1 81 ? 22.909 2.979 -26.579 1.00 97.25 81 LEU A CA 1
ATOM 653 C C . LEU A 1 81 ? 21.984 1.761 -26.655 1.00 97.25 81 LEU A C 1
ATOM 655 O O . LEU A 1 81 ? 20.927 1.750 -26.022 1.00 97.25 81 LEU A O 1
ATOM 659 N N . LYS A 1 82 ? 22.374 0.712 -27.390 1.00 97.62 82 LYS A N 1
ATOM 660 C CA . LYS A 1 82 ? 21.607 -0.543 -27.440 1.00 97.62 82 LYS A CA 1
ATOM 661 C C . LYS A 1 82 ? 21.570 -1.241 -26.080 1.00 97.62 82 LYS A C 1
ATOM 663 O O . LYS A 1 82 ? 20.519 -1.751 -25.701 1.00 97.62 82 LYS A O 1
ATOM 668 N N . ALA A 1 83 ? 22.684 -1.273 -25.353 1.00 97.31 83 ALA A N 1
ATOM 669 C CA . ALA A 1 83 ? 22.752 -1.880 -24.026 1.00 97.31 83 ALA A CA 1
ATOM 670 C C . ALA A 1 83 ? 21.880 -1.122 -23.012 1.00 97.31 83 ALA A C 1
ATOM 672 O O . ALA A 1 83 ? 21.052 -1.734 -22.341 1.00 97.31 83 ALA A O 1
ATOM 673 N N . LEU A 1 84 ? 21.993 0.209 -22.970 1.00 97.62 84 LEU A N 1
ATOM 674 C CA . LEU A 1 84 ? 21.185 1.069 -22.101 1.00 97.62 84 LEU A CA 1
ATOM 675 C C . LEU A 1 84 ? 19.690 0.982 -22.429 1.00 97.62 84 LEU A C 1
ATOM 677 O O . LEU A 1 84 ? 18.861 0.952 -21.524 1.00 97.62 84 LEU A O 1
ATOM 681 N N . THR A 1 85 ? 19.337 0.885 -23.712 1.00 97.69 85 THR A N 1
ATOM 682 C CA . THR A 1 85 ? 17.943 0.696 -24.143 1.00 97.69 85 THR A CA 1
ATOM 683 C C . THR A 1 85 ? 17.367 -0.613 -23.608 1.00 97.69 85 THR A C 1
ATOM 685 O O . THR A 1 85 ? 16.280 -0.604 -23.035 1.00 97.69 85 THR A O 1
ATOM 688 N N . LYS A 1 86 ? 18.121 -1.716 -23.711 1.00 97.62 86 LYS A N 1
ATOM 689 C CA . LYS A 1 86 ? 17.711 -3.011 -23.148 1.00 97.62 86 LYS A CA 1
ATOM 690 C C . LYS A 1 86 ? 17.541 -2.948 -21.635 1.00 97.62 86 LYS A C 1
ATOM 692 O O . LYS A 1 86 ? 16.606 -3.532 -21.101 1.00 97.62 86 LYS A O 1
ATOM 697 N N . GLU A 1 87 ? 18.438 -2.263 -20.933 1.00 97.06 87 GLU A N 1
ATOM 698 C CA . GLU A 1 87 ? 18.342 -2.151 -19.477 1.00 97.06 87 GLU A CA 1
ATOM 699 C C . GLU A 1 87 ? 17.123 -1.327 -19.053 1.00 97.06 87 GLU A C 1
ATOM 701 O O . GLU A 1 87 ? 16.365 -1.741 -18.178 1.00 97.06 87 G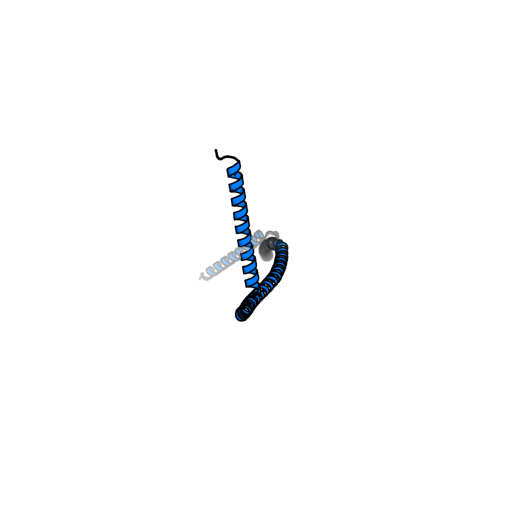LU A O 1
ATOM 706 N N . ARG A 1 88 ? 16.854 -0.219 -19.750 1.00 97.62 88 ARG A N 1
ATOM 707 C CA . ARG A 1 88 ? 15.631 0.567 -19.560 1.00 97.62 88 ARG A CA 1
ATOM 708 C C . ARG A 1 88 ? 14.375 -0.276 -19.779 1.00 97.62 88 ARG A C 1
ATOM 710 O O . ARG A 1 88 ? 13.439 -0.161 -18.999 1.00 97.62 88 ARG A O 1
ATOM 717 N N . GLU A 1 89 ? 14.341 -1.107 -20.818 1.00 97.38 89 GLU A N 1
ATOM 718 C CA . GLU A 1 89 ? 13.209 -2.004 -21.092 1.00 97.38 89 GLU A CA 1
ATOM 719 C C . GLU A 1 89 ? 12.997 -3.024 -19.969 1.00 97.38 89 GLU A C 1
ATOM 721 O O . GLU A 1 89 ? 11.864 -3.211 -19.530 1.00 97.38 89 GLU A O 1
ATOM 726 N N . LYS A 1 90 ? 14.070 -3.629 -19.440 1.00 96.75 90 LYS A N 1
ATOM 727 C CA . LYS A 1 90 ? 13.972 -4.536 -18.283 1.00 96.75 90 LYS A CA 1
ATOM 728 C C . LYS A 1 90 ? 13.402 -3.832 -17.057 1.00 96.75 90 LYS A C 1
ATOM 730 O O . LYS A 1 90 ? 12.503 -4.364 -16.410 1.00 96.75 90 LYS A O 1
ATOM 735 N N . ILE A 1 91 ? 13.921 -2.645 -16.738 1.00 95.69 91 ILE A N 1
ATOM 736 C CA . ILE A 1 91 ? 13.438 -1.846 -15.608 1.00 95.69 91 ILE A CA 1
ATOM 737 C C . ILE A 1 91 ? 11.973 -1.456 -15.834 1.00 95.69 91 ILE A C 1
ATOM 739 O O . ILE A 1 91 ? 11.168 -1.587 -14.918 1.00 95.69 91 ILE A O 1
ATOM 743 N N . GLY A 1 92 ? 11.603 -1.054 -17.052 1.00 94.94 92 GLY A N 1
ATOM 744 C CA . GLY A 1 92 ? 10.221 -0.745 -17.424 1.00 94.94 92 GLY A CA 1
ATOM 745 C C . GLY A 1 92 ? 9.274 -1.924 -17.196 1.00 94.94 92 GLY A C 1
ATOM 746 O O . GLY A 1 92 ? 8.266 -1.768 -16.513 1.00 94.94 92 GLY A O 1
ATOM 747 N N . ALA A 1 93 ? 9.646 -3.118 -17.663 1.00 94.56 93 ALA A N 1
ATOM 748 C CA . ALA A 1 93 ? 8.864 -4.336 -17.452 1.00 94.56 93 ALA A CA 1
ATOM 749 C C . ALA A 1 93 ? 8.734 -4.704 -15.962 1.00 94.56 93 ALA A C 1
ATOM 751 O O . ALA A 1 93 ? 7.690 -5.183 -15.515 1.00 94.56 93 ALA A O 1
ATOM 752 N N . LEU A 1 94 ? 9.782 -4.466 -15.163 1.00 93.62 94 LEU A N 1
ATOM 753 C CA . LEU A 1 94 ? 9.705 -4.640 -13.713 1.00 93.62 94 LEU A CA 1
ATOM 754 C C . LEU A 1 94 ? 8.733 -3.640 -13.086 1.00 93.62 94 LEU A C 1
ATOM 756 O O . LEU A 1 94 ? 7.915 -4.048 -12.269 1.00 93.62 94 LEU A O 1
ATOM 760 N N . VAL A 1 95 ? 8.788 -2.362 -13.454 1.00 91.19 95 VAL A N 1
ATOM 761 C CA . VAL A 1 95 ? 7.874 -1.342 -12.919 1.00 91.19 95 VAL A CA 1
ATOM 762 C C . VAL A 1 95 ? 6.420 -1.682 -13.250 1.00 91.19 95 VAL A C 1
ATOM 764 O O . VAL A 1 95 ? 5.585 -1.672 -12.349 1.00 91.19 95 VAL A O 1
ATOM 767 N N . GLU A 1 96 ? 6.136 -2.076 -14.491 1.00 90.56 96 GLU A N 1
ATOM 768 C CA . GLU A 1 96 ? 4.801 -2.494 -14.937 1.00 90.56 96 GLU A CA 1
ATOM 769 C C . GLU A 1 96 ? 4.283 -3.697 -14.132 1.00 90.56 96 GLU A C 1
ATOM 771 O O . GLU A 1 96 ? 3.163 -3.686 -13.620 1.00 90.56 96 GLU A O 1
ATOM 776 N N . LYS A 1 97 ? 5.139 -4.699 -13.882 1.00 90.12 97 LYS A N 1
ATOM 777 C CA . LYS A 1 97 ? 4.793 -5.835 -13.011 1.00 90.12 97 LYS A CA 1
ATOM 778 C C . LYS A 1 97 ? 4.384 -5.393 -11.599 1.00 90.12 97 LYS A C 1
ATOM 780 O O . LYS A 1 97 ? 3.534 -6.033 -10.979 1.00 90.12 97 LYS A O 1
ATOM 785 N N . HIS A 1 98 ? 4.991 -4.328 -11.075 1.00 90.94 98 HIS A N 1
ATOM 786 C CA . HIS A 1 98 ? 4.733 -3.837 -9.721 1.00 90.94 98 HIS A CA 1
ATOM 787 C C . HIS A 1 98 ? 3.596 -2.801 -9.638 1.00 90.94 98 HIS A C 1
ATOM 789 O O . HIS A 1 98 ? 3.221 -2.393 -8.537 1.00 90.94 98 HIS A O 1
ATOM 795 N N . GLU A 1 99 ? 2.977 -2.417 -10.755 1.00 86.44 99 GLU A N 1
ATOM 796 C CA . GLU A 1 99 ? 1.915 -1.400 -10.798 1.00 86.44 99 GLU A CA 1
ATOM 797 C C . GLU A 1 99 ? 0.632 -1.818 -10.046 1.00 86.44 99 GLU A C 1
ATOM 799 O O . GLU A 1 99 ? -0.189 -0.994 -9.637 1.00 86.44 99 GLU A O 1
ATOM 804 N N . ILE A 1 100 ? 0.466 -3.118 -9.793 1.00 88.00 100 ILE A N 1
ATOM 805 C CA . ILE A 1 100 ? -0.680 -3.676 -9.065 1.00 88.00 100 ILE A CA 1
ATOM 806 C C . ILE A 1 100 ? -0.574 -3.403 -7.553 1.00 88.00 100 ILE A C 1
ATOM 808 O O . ILE A 1 100 ? -1.594 -3.249 -6.869 1.00 88.00 100 ILE A O 1
ATOM 812 N N . TYR A 1 101 ? 0.648 -3.306 -7.015 1.00 91.50 101 TYR A N 1
ATOM 813 C CA . TYR A 1 101 ? 0.873 -3.208 -5.571 1.00 91.50 101 TYR A CA 1
ATOM 814 C C . TYR A 1 101 ? 0.293 -1.944 -4.927 1.00 91.50 101 TYR A C 1
ATOM 816 O O . TYR A 1 101 ? -0.330 -2.088 -3.880 1.00 91.50 101 TYR A O 1
ATOM 824 N N . PRO A 1 102 ? 0.381 -0.734 -5.510 1.00 91.25 102 PRO A N 1
ATOM 825 C CA . PRO A 1 102 ? -0.254 0.456 -4.941 1.00 91.25 102 PRO A CA 1
ATOM 826 C C . PRO A 1 102 ? -1.755 0.282 -4.672 1.00 91.25 102 PRO A C 1
ATOM 828 O O . PRO A 1 102 ? -2.242 0.630 -3.596 1.00 91.25 102 PRO A O 1
ATOM 831 N N . ARG A 1 103 ? -2.494 -0.324 -5.612 1.00 90.44 103 ARG A N 1
ATOM 832 C CA . ARG A 1 103 ? -3.935 -0.584 -5.447 1.00 90.44 103 ARG A CA 1
ATOM 833 C C . ARG A 1 103 ? -4.203 -1.634 -4.373 1.00 90.44 103 ARG A C 1
ATOM 835 O O . ARG A 1 103 ? -5.179 -1.524 -3.634 1.00 90.44 103 ARG A O 1
ATOM 842 N N . PHE A 1 104 ? -3.362 -2.662 -4.299 1.00 93.88 104 PHE A N 1
ATOM 843 C CA . PHE A 1 104 ? -3.439 -3.666 -3.242 1.00 93.88 104 PHE A CA 1
ATOM 844 C C . PHE A 1 104 ? -3.166 -3.047 -1.864 1.00 93.88 104 PHE A C 1
ATOM 846 O O . PHE A 1 104 ? -3.955 -3.239 -0.941 1.00 93.88 104 PHE A O 1
ATOM 853 N N . LEU A 1 105 ? -2.107 -2.248 -1.740 1.00 96.00 105 LEU A N 1
ATOM 854 C CA . LEU A 1 105 ? -1.725 -1.580 -0.500 1.00 96.00 105 LEU A CA 1
ATOM 855 C C . LEU A 1 105 ? -2.811 -0.616 -0.016 1.00 96.00 105 LEU A C 1
ATOM 857 O O . LEU A 1 105 ? -3.125 -0.622 1.170 1.00 96.00 105 LEU A O 1
ATOM 861 N N . ASP A 1 106 ? -3.454 0.139 -0.909 1.00 96.06 106 ASP A N 1
ATOM 862 C CA . ASP A 1 106 ? -4.587 0.998 -0.538 1.00 96.06 106 ASP A CA 1
ATOM 863 C C . ASP A 1 106 ? -5.750 0.190 0.071 1.00 96.06 106 ASP A C 1
ATOM 865 O O . ASP A 1 106 ? -6.300 0.562 1.112 1.00 96.06 106 ASP A O 1
ATOM 869 N N . LYS A 1 107 ? -6.080 -0.971 -0.513 1.00 95.69 107 LYS A N 1
ATOM 870 C CA . LYS A 1 107 ? -7.096 -1.879 0.047 1.00 95.69 107 LYS A CA 1
ATOM 871 C C . LYS A 1 107 ? -6.690 -2.406 1.423 1.00 95.69 107 LYS A C 1
ATOM 873 O O . LYS A 1 107 ? -7.516 -2.397 2.333 1.00 95.69 107 LYS A O 1
ATOM 878 N N . VAL A 1 108 ? -5.435 -2.827 1.589 1.00 97.31 108 VAL A N 1
ATOM 879 C CA . VAL A 1 108 ? -4.911 -3.330 2.871 1.00 97.31 108 VAL A CA 1
ATOM 880 C C . VAL A 1 108 ? -4.943 -2.241 3.944 1.00 97.31 108 VAL A C 1
ATOM 882 O O . VAL A 1 108 ? -5.393 -2.495 5.058 1.00 97.31 108 VAL A O 1
ATOM 885 N N . VAL A 1 109 ? -4.547 -1.010 3.614 1.00 98.00 109 VAL A N 1
ATOM 886 C CA . VAL A 1 109 ? -4.589 0.128 4.545 1.00 98.00 109 VAL A CA 1
ATOM 887 C C . VAL A 1 109 ? -6.025 0.444 4.960 1.00 98.00 109 VAL A C 1
ATOM 889 O O . VAL A 1 109 ? -6.292 0.654 6.145 1.00 98.00 109 VAL A O 1
ATOM 892 N N . LYS A 1 110 ? -6.970 0.460 4.014 1.00 96.94 110 LYS A N 1
ATOM 893 C CA . LYS A 1 110 ? -8.393 0.677 4.315 1.00 96.94 110 LYS A CA 1
ATOM 894 C C . LYS A 1 110 ? -8.951 -0.418 5.224 1.00 96.94 110 LYS A C 1
ATOM 896 O O . LYS A 1 110 ? -9.602 -0.094 6.217 1.00 96.94 110 LYS A O 1
ATOM 901 N N . ALA A 1 111 ? -8.654 -1.682 4.926 1.00 97.06 111 ALA A N 1
ATOM 902 C CA . ALA A 1 111 ? -9.066 -2.816 5.749 1.00 97.06 111 ALA A CA 1
ATOM 903 C C . ALA A 1 111 ? -8.473 -2.733 7.165 1.00 97.06 111 ALA A C 1
ATOM 905 O O . ALA A 1 111 ? -9.210 -2.821 8.140 1.00 97.06 111 ALA A O 1
ATOM 906 N N . SER A 1 112 ? -7.174 -2.451 7.288 1.00 97.62 112 SER A N 1
ATOM 907 C CA . SER A 1 112 ? -6.479 -2.301 8.574 1.00 97.62 112 SER A CA 1
ATOM 908 C C . SER A 1 112 ? -7.071 -1.179 9.440 1.00 97.62 112 SER A C 1
ATOM 910 O O . SER A 1 112 ? -7.315 -1.368 10.633 1.00 97.62 112 SER A O 1
ATOM 912 N N . LYS A 1 113 ? -7.392 -0.022 8.842 1.00 97.75 113 LYS A N 1
ATOM 913 C CA . LYS A 1 113 ? -8.082 1.068 9.552 1.00 97.75 113 LYS A CA 1
ATOM 914 C C . LYS A 1 113 ? -9.452 0.634 10.063 1.00 97.75 113 LYS A C 1
ATOM 916 O O . LYS A 1 113 ? -9.823 0.980 11.183 1.00 97.75 113 LYS A O 1
ATOM 921 N N . GLN A 1 114 ? -10.208 -0.103 9.252 1.00 98.06 114 GLN A N 1
ATOM 922 C CA . GLN A 1 114 ? -11.524 -0.585 9.655 1.00 98.06 114 GLN A CA 1
ATOM 923 C C . GLN A 1 114 ? -11.428 -1.632 10.771 1.00 98.06 114 GLN A C 1
ATOM 925 O O . GLN A 1 114 ? -12.208 -1.565 11.718 1.00 98.06 114 GLN A O 1
ATOM 930 N N . GLU A 1 115 ? -10.447 -2.528 10.701 1.00 98.25 115 GLU A N 1
ATOM 931 C CA . GLU A 1 115 ? -10.177 -3.533 11.731 1.00 98.25 115 GLU A CA 1
ATOM 932 C C . GLU A 1 115 ? -9.840 -2.876 13.074 1.00 98.25 115 GLU A C 1
ATOM 934 O O . GLU A 1 115 ? -10.439 -3.187 14.100 1.00 98.25 115 GLU A O 1
ATOM 939 N N . SER A 1 116 ? -8.957 -1.875 13.059 1.00 98.06 116 SER A N 1
ATOM 940 C CA . SER A 1 116 ? -8.603 -1.101 14.254 1.00 98.06 116 SER A CA 1
ATOM 941 C C . SER A 1 116 ? -9.822 -0.403 14.877 1.00 98.06 116 SER A C 1
ATOM 943 O O . SER A 1 116 ? -10.020 -0.443 16.094 1.00 98.06 116 SER A O 1
ATOM 945 N N . ARG A 1 117 ? -10.706 0.174 14.048 1.00 98.25 117 ARG A N 1
ATOM 946 C CA . ARG A 1 117 ? -11.968 0.773 14.520 1.00 98.25 117 ARG A CA 1
ATOM 947 C C . ARG A 1 117 ? -12.888 -0.263 15.162 1.00 98.25 117 ARG A C 1
ATOM 949 O O . ARG A 1 117 ? -13.444 0.011 16.225 1.00 98.25 117 ARG A O 1
ATOM 956 N N . TRP A 1 118 ? -13.049 -1.430 14.540 1.00 98.25 118 TRP A N 1
ATOM 957 C CA . TRP A 1 118 ? -13.867 -2.513 15.088 1.00 98.25 118 TRP A CA 1
ATOM 958 C C . TRP A 1 118 ? -13.312 -3.034 16.414 1.00 98.25 118 TRP A C 1
ATOM 960 O O . TRP A 1 118 ? -14.069 -3.147 17.377 1.00 98.25 118 TRP A O 1
ATOM 970 N N . ALA A 1 119 ? -11.998 -3.241 16.507 1.00 98.19 119 ALA A N 1
ATOM 971 C CA . ALA A 1 119 ? -11.336 -3.643 17.743 1.00 98.19 119 ALA A CA 1
ATOM 972 C C . ALA A 1 119 ? -11.563 -2.624 18.875 1.00 98.19 119 ALA A C 1
ATOM 974 O O . ALA A 1 119 ? -11.898 -3.002 19.997 1.00 98.19 119 ALA A O 1
ATOM 975 N N . HIS A 1 120 ? -11.459 -1.323 18.586 1.00 98.19 120 HIS A N 1
ATOM 976 C CA . HIS A 1 120 ? -11.733 -0.276 19.573 1.00 98.19 120 HIS A CA 1
ATOM 977 C C . HIS A 1 120 ? -13.193 -0.292 20.061 1.00 98.19 120 HIS A C 1
ATOM 979 O O . HIS A 1 120 ? -13.448 -0.203 21.265 1.00 98.19 120 HIS A O 1
ATOM 985 N N . ILE A 1 121 ? -14.161 -0.426 19.146 1.00 98.38 121 ILE A N 1
ATOM 986 C CA . ILE A 1 121 ? -15.587 -0.529 19.499 1.00 98.38 121 ILE A CA 1
ATOM 987 C C . ILE A 1 121 ? -15.829 -1.755 20.382 1.00 98.38 121 ILE A C 1
ATOM 989 O O . ILE A 1 121 ? -16.493 -1.640 21.413 1.00 98.38 121 ILE A O 1
ATOM 993 N N . GLN A 1 122 ? -15.257 -2.902 20.011 1.00 98.31 122 GLN A N 1
ATOM 994 C CA . GLN A 1 122 ? -15.380 -4.134 20.779 1.00 98.31 122 GLN A CA 1
ATOM 995 C C . GLN A 1 122 ? -14.804 -3.968 22.186 1.00 98.31 122 GLN A C 1
ATOM 997 O O . GLN A 1 122 ? -15.487 -4.279 23.156 1.00 98.31 122 GLN A O 1
ATOM 1002 N N . ASN A 1 123 ? -13.602 -3.404 22.322 1.00 97.88 123 ASN A N 1
ATOM 1003 C CA . ASN A 1 123 ? -12.991 -3.159 23.629 1.00 97.88 123 ASN A CA 1
ATOM 1004 C C . ASN A 1 123 ? -13.857 -2.240 24.501 1.00 97.88 123 ASN A C 1
ATOM 1006 O O . ASN A 1 123 ? -14.068 -2.524 25.679 1.00 97.88 123 ASN A O 1
ATOM 1010 N N . SER A 1 124 ? -14.425 -1.175 23.925 1.00 98.31 124 SER A N 1
ATOM 1011 C CA . SER A 1 124 ? -15.350 -0.293 24.648 1.00 98.31 124 SER A CA 1
ATOM 1012 C C . SER A 1 124 ? -16.611 -1.033 25.108 1.00 98.31 124 SER A C 1
ATOM 1014 O O . SER A 1 124 ? -17.038 -0.881 26.256 1.00 98.31 124 SER A O 1
ATOM 1016 N N . ALA A 1 125 ? -17.194 -1.863 24.239 1.00 98.50 125 ALA A N 1
ATOM 1017 C CA . ALA A 1 125 ? -18.363 -2.670 24.567 1.00 98.50 125 ALA A CA 1
ATOM 1018 C C . ALA A 1 125 ? -18.056 -3.696 25.669 1.00 98.50 125 ALA A C 1
ATOM 1020 O O . ALA A 1 125 ? -18.833 -3.807 26.616 1.00 98.50 125 ALA A O 1
ATOM 1021 N N . THR A 1 126 ? -16.905 -4.372 25.603 1.00 98.25 126 THR A N 1
ATOM 1022 C CA . THR A 1 126 ? -16.435 -5.312 26.630 1.00 98.25 126 THR A CA 1
ATOM 1023 C C . THR A 1 126 ? -16.279 -4.622 27.980 1.00 98.25 126 THR A C 1
ATOM 1025 O O . THR A 1 126 ? -16.807 -5.112 28.976 1.00 98.25 126 THR A O 1
ATOM 1028 N N . THR A 1 127 ? -15.646 -3.445 28.027 1.00 98.31 127 THR A N 1
ATOM 1029 C CA . THR A 1 127 ? -15.508 -2.669 29.270 1.00 98.31 127 THR A CA 1
ATOM 1030 C C . THR A 1 127 ? -16.869 -2.285 29.853 1.00 98.31 127 THR A C 1
ATOM 1032 O O . THR A 1 127 ? -17.096 -2.456 31.051 1.00 98.31 127 THR A O 1
ATOM 1035 N N . LYS A 1 128 ? -17.812 -1.817 29.021 1.00 98.19 128 LYS A N 1
ATOM 1036 C CA . LYS A 1 128 ? -19.176 -1.480 29.468 1.00 98.19 128 LYS A CA 1
ATOM 1037 C C . LYS A 1 128 ? -19.942 -2.706 29.969 1.00 98.19 128 LYS A C 1
ATOM 1039 O O . LYS A 1 128 ? -20.608 -2.623 30.998 1.00 98.19 128 LYS A O 1
ATOM 1044 N N . ALA A 1 129 ? -19.837 -3.837 29.273 1.00 98.12 129 ALA A N 1
ATOM 1045 C CA . ALA A 1 129 ? -20.457 -5.095 29.676 1.00 98.12 129 ALA A CA 1
ATOM 1046 C C . ALA A 1 129 ? -19.886 -5.612 31.004 1.00 98.12 129 ALA A C 1
ATOM 1048 O O . ALA A 1 129 ? -20.650 -6.034 31.871 1.00 98.12 129 ALA A O 1
ATOM 1049 N N . MET A 1 130 ? -18.566 -5.518 31.192 1.00 98.38 130 MET A N 1
ATOM 1050 C CA . MET A 1 130 ? -17.907 -5.910 32.436 1.00 98.38 130 MET A CA 1
ATOM 1051 C C . MET A 1 130 ? -18.344 -5.019 33.601 1.00 98.38 130 MET A C 1
ATOM 1053 O O . MET A 1 130 ? -18.754 -5.540 34.633 1.00 98.38 130 MET A O 1
ATOM 1057 N N . LEU A 1 131 ? -18.357 -3.692 33.418 1.00 98.19 131 LEU A N 1
ATOM 1058 C CA . LEU A 1 131 ? -18.841 -2.751 34.434 1.00 98.19 131 LEU A CA 1
ATOM 1059 C C . LEU A 1 131 ? -20.299 -3.029 34.815 1.00 98.19 131 LEU A C 1
ATOM 1061 O O . LEU A 1 131 ? -20.630 -3.080 35.999 1.00 98.19 131 LEU A O 1
ATOM 1065 N N . LEU A 1 132 ? -21.165 -3.254 33.824 1.00 96.88 132 LEU A N 1
ATOM 1066 C CA . LEU A 1 132 ? -22.558 -3.617 34.066 1.00 96.88 132 LEU A CA 1
ATOM 1067 C C . LEU A 1 132 ? -22.665 -4.928 34.858 1.00 96.88 132 LEU A C 1
ATOM 1069 O O . LEU A 1 132 ? -23.483 -5.016 35.770 1.00 96.88 132 LEU A O 1
ATOM 1073 N N . GLY A 1 133 ? -21.841 -5.930 34.543 1.00 96.38 133 GLY A N 1
ATOM 1074 C CA . GLY A 1 133 ? -21.750 -7.179 35.301 1.00 96.38 133 GLY A CA 1
ATOM 1075 C C . GLY A 1 133 ? -21.337 -6.951 36.757 1.00 96.38 133 GLY A C 1
ATOM 1076 O O . GLY A 1 133 ? -21.991 -7.463 37.665 1.00 96.38 133 GLY A O 1
ATOM 1077 N N . THR A 1 134 ? -20.318 -6.123 36.991 1.00 97.44 134 THR A N 1
ATOM 1078 C CA . THR A 1 134 ? -19.855 -5.761 38.339 1.00 97.44 134 THR A CA 1
ATOM 1079 C C . THR A 1 134 ? -20.942 -5.052 39.140 1.00 97.44 134 THR A C 1
ATOM 1081 O O . THR A 1 134 ? -21.198 -5.439 40.278 1.00 97.44 134 THR A O 1
ATOM 1084 N N . ILE A 1 135 ? -21.624 -4.064 38.547 1.00 95.81 135 ILE A N 1
ATOM 1085 C CA . ILE A 1 135 ? -22.741 -3.359 39.195 1.00 95.81 135 ILE A CA 1
ATOM 1086 C C . ILE A 1 135 ? -23.841 -4.358 39.558 1.00 95.81 135 ILE A C 1
ATOM 1088 O O . ILE A 1 135 ? -24.275 -4.395 40.704 1.00 95.81 135 ILE A O 1
ATOM 1092 N N . LYS A 1 136 ? -24.239 -5.226 38.619 1.00 95.69 136 LYS A N 1
ATOM 1093 C CA . LYS A 1 136 ? -25.256 -6.258 38.862 1.00 95.69 136 LYS A CA 1
ATOM 1094 C C . LYS A 1 136 ? -24.898 -7.161 40.042 1.00 95.69 136 LYS A C 1
ATOM 1096 O O . LYS A 1 136 ? -25.747 -7.394 40.897 1.00 95.69 136 LYS A O 1
ATOM 1101 N N . MET A 1 137 ? -23.657 -7.644 40.107 1.00 95.50 137 MET A N 1
ATOM 1102 C CA . MET A 1 137 ? -23.204 -8.504 41.205 1.00 95.50 137 MET A CA 1
ATOM 1103 C C . MET A 1 137 ? -23.163 -7.757 42.540 1.00 95.50 137 MET A C 1
ATOM 1105 O O . MET A 1 137 ? -23.669 -8.263 43.539 1.00 95.50 137 MET A O 1
ATOM 1109 N N . ALA A 1 138 ? -22.604 -6.546 42.566 1.00 96.00 138 ALA A N 1
ATOM 1110 C CA . ALA A 1 138 ? -22.521 -5.744 43.781 1.00 96.00 138 ALA A CA 1
ATOM 1111 C C . ALA A 1 138 ? -23.916 -5.400 44.327 1.00 96.00 138 ALA A C 1
ATOM 1113 O O . ALA A 1 138 ? -24.176 -5.595 45.513 1.00 96.00 138 ALA A O 1
ATOM 1114 N N . THR A 1 139 ? -24.835 -4.957 43.464 1.00 96.38 139 THR A N 1
ATOM 1115 C CA . THR A 1 139 ? -26.217 -4.646 43.849 1.00 96.38 139 THR A CA 1
ATOM 1116 C C . THR A 1 139 ? -26.947 -5.880 44.375 1.00 96.38 139 THR A C 1
ATOM 1118 O O . THR A 1 139 ? -27.576 -5.794 45.429 1.00 96.38 139 THR A O 1
ATOM 1121 N N . ALA A 1 140 ? -26.824 -7.035 43.711 1.00 92.69 140 ALA A N 1
ATOM 1122 C CA . ALA A 1 140 ? -27.435 -8.276 44.182 1.00 92.69 140 ALA A CA 1
ATOM 1123 C C . ALA A 1 140 ? -26.888 -8.695 45.558 1.00 92.69 140 ALA A C 1
ATOM 1125 O O . ALA A 1 140 ? -27.668 -9.018 46.455 1.00 92.69 140 ALA A O 1
ATOM 1126 N N . ASN A 1 141 ? -25.568 -8.617 45.761 1.00 93.75 141 ASN A N 1
ATOM 1127 C CA . ASN A 1 141 ? -24.929 -8.936 47.041 1.00 93.75 141 ASN A CA 1
ATOM 1128 C C . ASN A 1 141 ? -25.406 -8.004 48.171 1.00 93.75 141 ASN A C 1
ATOM 1130 O O . ASN A 1 141 ? -25.710 -8.457 49.281 1.00 93.75 141 ASN A O 1
ATOM 1134 N N . LEU A 1 142 ? -25.510 -6.699 47.897 1.00 93.69 142 LEU A N 1
ATOM 1135 C CA . LEU A 1 142 ? -26.026 -5.717 48.854 1.00 93.69 142 LEU A CA 1
ATOM 1136 C C . LEU A 1 142 ? -27.506 -5.958 49.173 1.00 93.69 142 LEU A C 1
ATOM 1138 O O . LEU A 1 142 ? -27.888 -5.951 50.345 1.00 93.69 142 LEU A O 1
ATOM 1142 N N . TYR A 1 143 ? -28.335 -6.225 48.163 1.00 92.62 143 TYR A N 1
ATOM 1143 C CA . TYR A 1 143 ? -29.746 -6.562 48.352 1.00 92.62 143 TYR A CA 1
ATOM 1144 C C . TYR A 1 143 ? -29.914 -7.820 49.211 1.00 92.62 143 TYR A C 1
ATOM 1146 O O . TYR A 1 143 ? -30.676 -7.807 50.174 1.00 92.62 143 TYR A O 1
ATOM 1154 N N . GLN A 1 144 ? -29.159 -8.886 48.944 1.00 90.19 144 GLN A N 1
ATOM 1155 C CA . GLN A 1 144 ? -29.200 -10.105 49.759 1.00 90.19 144 GLN A CA 1
ATOM 1156 C C . GLN A 1 144 ? -28.787 -9.847 51.215 1.00 90.19 144 GLN A C 1
ATOM 1158 O O . GLN A 1 144 ? -29.357 -10.426 52.135 1.00 90.19 144 GLN A O 1
ATOM 1163 N N . THR A 1 145 ? -27.810 -8.970 51.450 1.00 91.25 145 THR A N 1
ATOM 1164 C CA . THR A 1 145 ? -27.361 -8.637 52.812 1.00 91.25 145 THR A CA 1
ATOM 1165 C C . THR A 1 145 ? -28.387 -7.786 53.563 1.00 91.25 145 THR A C 1
ATOM 1167 O O . THR A 1 145 ? -28.646 -8.020 54.742 1.00 91.25 145 THR A O 1
ATOM 1170 N N . THR A 1 146 ? -28.972 -6.793 52.893 1.00 90.44 146 THR A N 1
ATOM 1171 C CA . THR A 1 146 ? -29.966 -5.880 53.482 1.00 90.44 146 THR A CA 1
ATOM 1172 C C . THR A 1 146 ? -31.310 -6.565 53.711 1.00 90.44 146 THR A C 1
ATOM 1174 O O . THR A 1 146 ? -31.876 -6.424 54.790 1.00 90.44 146 THR A O 1
ATOM 1177 N N . SER A 1 147 ? -31.778 -7.380 52.763 1.00 87.56 147 SER A N 1
ATOM 1178 C CA . SER A 1 147 ? -33.005 -8.179 52.911 1.00 87.56 147 SER A CA 1
ATOM 1179 C C . SER A 1 147 ? -32.933 -9.141 54.098 1.00 87.56 147 SER A C 1
ATOM 1181 O O . SER A 1 147 ? -33.855 -9.154 54.907 1.00 87.56 147 SER A O 1
ATOM 1183 N N . LYS A 1 148 ? -31.810 -9.855 54.283 1.00 86.19 148 LYS A N 1
ATOM 1184 C CA . LYS A 1 148 ? -31.580 -10.705 55.469 1.00 86.19 148 LYS A CA 1
ATOM 1185 C C . LYS A 1 148 ? -31.699 -9.937 56.789 1.00 86.19 148 LYS A C 1
ATOM 1187 O O . LYS A 1 148 ? -32.193 -10.481 57.769 1.00 86.19 148 LYS A O 1
ATOM 1192 N N . LYS A 1 149 ? -31.227 -8.686 56.833 1.00 84.69 149 LYS A N 1
ATOM 1193 C CA . LYS A 1 149 ? -31.275 -7.839 58.038 1.00 84.69 149 LYS A CA 1
ATOM 1194 C C . LYS A 1 149 ? -32.648 -7.221 58.285 1.00 84.69 149 LYS A C 1
ATOM 1196 O O . LYS A 1 149 ? -32.982 -6.948 59.430 1.00 84.69 149 LYS A O 1
ATOM 1201 N N . ALA A 1 150 ? -33.427 -6.990 57.235 1.00 78.56 150 ALA A N 1
ATOM 1202 C CA . ALA A 1 150 ? -34.712 -6.307 57.316 1.00 78.56 150 ALA A CA 1
ATOM 1203 C C . ALA A 1 150 ? -35.893 -7.217 57.723 1.00 78.56 150 ALA A C 1
ATOM 1205 O O . ALA A 1 150 ? -37.026 -6.763 57.605 1.00 78.56 150 ALA A O 1
ATOM 1206 N N . GLN A 1 151 ? -35.625 -8.459 58.168 1.00 64.38 151 GLN A N 1
ATOM 1207 C CA . GLN A 1 151 ? -36.584 -9.509 58.564 1.00 64.38 151 GLN A CA 1
ATOM 1208 C C . GLN A 1 151 ? -37.787 -9.659 57.609 1.00 64.38 151 GLN A C 1
ATOM 1210 O O . GLN A 1 151 ? -38.786 -8.972 57.769 1.00 64.38 151 GLN A O 1
ATOM 1215 N N . ASP A 1 152 ? -37.682 -10.569 56.629 1.00 58.97 152 ASP A N 1
ATOM 1216 C CA . ASP A 1 152 ? -38.724 -11.191 55.772 1.00 58.97 152 ASP A CA 1
ATOM 1217 C C . ASP A 1 152 ? -39.815 -10.321 55.091 1.00 58.97 152 ASP A C 1
ATOM 1219 O O . ASP A 1 152 ? -40.554 -10.817 54.243 1.00 58.97 152 ASP A O 1
ATOM 1223 N N . GLY A 1 153 ? -39.901 -9.011 55.339 1.00 65.62 153 GLY A N 1
ATOM 1224 C CA . GLY A 1 153 ? -40.946 -8.131 54.792 1.00 65.62 153 GLY A CA 1
ATOM 1225 C C . GLY A 1 153 ? -40.706 -7.660 53.352 1.00 65.62 153 GLY A C 1
ATOM 1226 O O . GLY A 1 153 ? -41.547 -6.993 52.748 1.00 65.62 153 GLY A O 1
ATOM 1227 N N . TRP A 1 154 ? -39.547 -7.980 52.777 1.00 70.19 154 TRP A N 1
ATOM 1228 C CA . TRP A 1 154 ? -39.116 -7.503 51.465 1.00 70.19 154 TRP A CA 1
ATOM 1229 C C . TRP A 1 154 ? -39.182 -8.669 50.491 1.00 70.19 154 TRP A C 1
ATOM 1231 O O . TRP A 1 154 ? -38.152 -9.269 50.200 1.00 70.19 154 TRP A O 1
ATOM 1241 N N . GLY A 1 155 ? -40.397 -8.992 50.033 1.00 72.44 155 GLY A N 1
ATOM 1242 C CA . GLY A 1 155 ? -40.669 -10.119 49.133 1.00 72.44 155 GLY A CA 1
ATOM 1243 C C . GLY A 1 155 ? -39.638 -10.304 48.011 1.00 72.44 155 GLY A C 1
ATOM 1244 O O . GLY A 1 155 ? -38.981 -9.349 47.585 1.00 72.44 155 GLY A O 1
ATOM 1245 N N . GLU A 1 156 ? -39.500 -11.549 47.556 1.00 81.88 156 GLU A N 1
ATOM 1246 C CA . GLU A 1 156 ? -38.419 -11.994 46.675 1.00 81.88 156 GLU A CA 1
ATOM 1247 C C . GLU A 1 156 ? -38.287 -11.125 45.411 1.00 81.88 156 GLU A C 1
ATOM 1249 O O . GLU A 1 156 ? -39.221 -10.983 44.618 1.00 81.88 156 GLU A O 1
ATOM 1254 N N . VAL A 1 157 ? -37.107 -10.527 45.219 1.00 86.06 157 VAL A N 1
ATOM 1255 C CA . VAL A 1 157 ? -36.777 -9.761 44.011 1.00 86.06 157 VAL A CA 1
ATOM 1256 C C . VAL A 1 157 ? -35.941 -10.627 43.077 1.00 86.06 157 VAL A C 1
ATOM 1258 O O . VAL A 1 157 ? -34.897 -11.155 43.459 1.00 86.06 157 VAL A O 1
ATOM 1261 N N . ALA A 1 158 ? -36.374 -10.724 41.820 1.00 87.50 158 ALA A N 1
ATOM 1262 C CA . ALA A 1 158 ? -35.687 -11.501 40.797 1.00 87.50 158 ALA A CA 1
ATOM 1263 C C . ALA A 1 158 ? -34.216 -11.075 40.629 1.00 87.50 158 ALA A C 1
ATOM 1265 O O . ALA A 1 158 ? -33.896 -9.887 40.560 1.00 87.50 158 ALA A O 1
ATOM 1266 N N . LEU A 1 159 ? -33.320 -12.055 40.462 1.00 80.94 159 LEU A N 1
ATOM 1267 C CA . LEU A 1 159 ? -31.870 -11.831 40.357 1.00 80.94 159 LEU A CA 1
ATOM 1268 C C . LEU A 1 159 ? -31.477 -10.863 39.223 1.00 80.94 159 LEU A C 1
ATOM 1270 O O . LEU A 1 159 ? -30.494 -10.136 39.341 1.00 80.94 159 LEU A O 1
ATOM 1274 N N . LYS A 1 160 ? -32.239 -10.846 38.122 1.00 85.62 160 LYS A N 1
ATOM 1275 C CA . LYS A 1 160 ? -31.976 -9.996 36.946 1.00 85.62 160 LYS A CA 1
ATOM 1276 C C . LYS A 1 160 ? -32.550 -8.578 37.062 1.00 85.62 160 LYS A C 1
ATOM 1278 O O . LYS A 1 160 ? -32.229 -7.746 36.216 1.00 85.62 160 LYS A O 1
ATOM 1283 N N . ASP A 1 161 ? -33.376 -8.300 38.069 1.00 93.25 161 ASP A N 1
ATOM 1284 C CA . ASP A 1 161 ? -34.051 -7.010 38.241 1.00 93.25 161 ASP A CA 1
ATOM 1285 C C . ASP A 1 161 ? -33.220 -6.066 39.125 1.00 93.25 161 ASP A C 1
ATOM 1287 O O . ASP A 1 161 ? -33.531 -5.792 40.285 1.00 93.25 161 ASP A O 1
ATOM 1291 N N . THR A 1 162 ? -32.100 -5.597 38.569 1.00 94.81 162 THR A N 1
ATOM 1292 C CA . THR A 1 162 ? -31.115 -4.767 39.283 1.00 94.81 162 THR A CA 1
ATOM 1293 C C . THR A 1 162 ? -31.707 -3.452 39.788 1.00 94.81 162 THR A C 1
ATOM 1295 O O . THR A 1 162 ? -31.312 -2.981 40.850 1.00 94.81 162 THR A O 1
ATOM 1298 N N . LEU A 1 163 ? -32.669 -2.874 39.062 1.00 94.81 163 LEU A N 1
ATOM 1299 C CA . LEU A 1 163 ? -33.320 -1.626 39.463 1.00 94.81 163 LEU A CA 1
ATOM 1300 C C . LEU A 1 163 ? -34.151 -1.830 40.730 1.00 94.81 163 LEU A C 1
ATOM 1302 O O . LEU A 1 163 ? -33.955 -1.106 41.702 1.00 94.81 163 LEU A O 1
ATOM 1306 N N . LYS A 1 164 ? -34.991 -2.873 40.783 1.00 93.06 164 LYS A N 1
ATOM 1307 C CA . LYS A 1 164 ? -35.763 -3.161 42.000 1.00 93.06 164 LYS A CA 1
ATOM 1308 C C . LYS A 1 164 ? -34.878 -3.541 43.182 1.00 93.06 164 LYS A C 1
ATOM 1310 O O . LYS A 1 164 ? -35.187 -3.161 44.309 1.00 93.06 164 LYS A O 1
ATOM 1315 N N . GLN A 1 165 ? -33.788 -4.278 42.953 1.00 94.94 165 GLN A N 1
ATOM 1316 C CA . GLN A 1 165 ? -32.813 -4.572 44.010 1.00 94.94 165 GLN A CA 1
ATOM 1317 C C . GLN A 1 165 ? -32.220 -3.278 44.583 1.00 94.94 165 GLN A C 1
ATOM 1319 O O . GLN A 1 165 ? -32.139 -3.134 45.803 1.00 94.94 165 GLN A O 1
ATOM 1324 N N . LEU A 1 166 ? -31.866 -2.320 43.720 1.00 95.50 166 LEU A N 1
ATOM 1325 C CA . LEU A 1 166 ? -31.336 -1.023 44.131 1.00 95.50 166 LEU A CA 1
ATOM 1326 C C . LEU A 1 166 ? -32.378 -0.188 44.887 1.00 95.50 166 LEU A C 1
ATOM 1328 O O . LEU A 1 166 ? -32.056 0.334 45.951 1.00 95.50 166 LEU A O 1
ATOM 1332 N N . ASP A 1 167 ? -33.629 -0.145 44.418 1.00 94.06 167 ASP A N 1
ATOM 1333 C CA . ASP A 1 167 ? -34.734 0.517 45.128 1.00 94.06 167 ASP A CA 1
ATOM 1334 C C . ASP A 1 167 ? -34.900 -0.044 46.540 1.00 94.06 167 ASP A C 1
ATOM 1336 O O . ASP A 1 167 ? -35.167 0.693 47.495 1.00 94.06 167 ASP A O 1
ATOM 1340 N N . LYS A 1 168 ? -34.755 -1.369 46.686 1.00 91.81 168 LYS A N 1
ATOM 1341 C CA . LYS A 1 168 ? -34.864 -1.999 47.995 1.00 91.81 168 LYS A CA 1
ATOM 1342 C C . LYS A 1 168 ? -33.700 -1.607 48.912 1.00 91.81 168 LYS A C 1
ATOM 1344 O O . LYS A 1 168 ? -33.935 -1.224 50.056 1.00 91.81 168 LYS A O 1
ATOM 1349 N N . VAL A 1 169 ? -32.469 -1.646 48.401 1.00 93.50 169 VAL A N 1
ATOM 1350 C CA . VAL A 1 169 ? -31.272 -1.211 49.143 1.00 93.50 169 VAL A CA 1
ATOM 1351 C C . VAL A 1 169 ? -31.386 0.259 49.555 1.00 93.50 169 VAL A C 1
ATOM 1353 O O . VAL A 1 169 ? -31.113 0.589 50.707 1.00 93.50 169 VAL A O 1
ATOM 1356 N N . GLN A 1 170 ? -31.842 1.135 48.656 1.00 94.75 170 GLN A N 1
ATOM 1357 C CA . GLN A 1 170 ? -32.023 2.558 48.940 1.00 94.75 170 GLN A CA 1
ATOM 1358 C C . GLN A 1 170 ? -33.037 2.785 50.063 1.00 94.75 170 GLN A C 1
ATOM 1360 O O . GLN A 1 170 ? -32.721 3.475 51.026 1.00 94.75 170 GLN A O 1
ATOM 1365 N N . LYS A 1 171 ? -34.224 2.168 49.988 1.00 91.56 171 LYS A N 1
ATOM 1366 C CA . LYS A 1 171 ? -35.244 2.293 51.043 1.00 91.56 171 LYS A CA 1
ATOM 1367 C C . LYS A 1 171 ? -34.731 1.806 52.400 1.00 91.56 171 LYS A C 1
ATOM 1369 O O . LYS A 1 171 ? -35.027 2.425 53.414 1.00 91.56 171 LYS A O 1
ATOM 1374 N N . PHE A 1 172 ? -33.950 0.725 52.428 1.00 92.19 172 PHE A N 1
ATOM 1375 C CA . PHE A 1 172 ? -33.346 0.239 53.669 1.00 92.19 172 PHE A CA 1
ATOM 1376 C C . PHE A 1 172 ? -32.386 1.272 54.279 1.00 92.19 172 PHE A C 1
ATOM 1378 O O . PHE A 1 172 ? -32.478 1.560 55.470 1.00 92.19 172 PHE A O 1
ATOM 1385 N N . LEU A 1 173 ? -31.504 1.866 53.468 1.00 92.25 173 LEU A N 1
ATOM 1386 C CA . LEU A 1 173 ? -30.588 2.914 53.926 1.00 92.25 173 LEU A CA 1
ATOM 1387 C C . LEU A 1 173 ? -31.338 4.163 54.401 1.00 92.25 173 LEU A C 1
ATOM 1389 O O . LEU A 1 173 ? -31.010 4.689 55.458 1.00 92.25 173 LEU A O 1
ATOM 1393 N N . SER A 1 174 ? -32.365 4.601 53.669 1.00 93.56 174 SER A N 1
ATOM 1394 C CA . SER A 1 174 ? -33.211 5.725 54.080 1.00 93.56 174 SER A CA 1
ATOM 1395 C C . SER A 1 174 ? -33.879 5.467 55.428 1.00 93.56 174 SER A C 1
ATOM 1397 O O . SER A 1 174 ? -33.827 6.334 56.289 1.00 93.56 174 SER A O 1
ATOM 1399 N N . ASN A 1 175 ? -34.423 4.267 55.654 1.00 91.56 175 ASN A N 1
ATOM 1400 C CA . ASN A 1 175 ? -35.021 3.920 56.944 1.00 91.56 175 ASN A CA 1
ATOM 1401 C C . ASN A 1 175 ? -33.997 3.996 58.087 1.00 91.56 175 ASN A C 1
ATOM 1403 O O . ASN A 1 175 ? -34.312 4.524 59.148 1.00 91.56 175 ASN A O 1
ATOM 1407 N N . LEU A 1 176 ? -32.770 3.500 57.878 1.00 90.81 176 LEU A N 1
ATOM 1408 C CA . LEU A 1 176 ? -31.706 3.600 58.884 1.00 90.81 176 LEU A CA 1
ATOM 1409 C C . LEU A 1 176 ? -31.320 5.053 59.181 1.00 90.81 176 LEU A C 1
ATOM 1411 O O . LEU A 1 176 ? -31.093 5.387 60.340 1.00 90.81 176 LEU A O 1
ATOM 1415 N N . ILE A 1 177 ? -31.253 5.902 58.152 1.00 94.25 177 ILE A N 1
ATOM 1416 C CA . ILE A 1 177 ? -30.966 7.333 58.308 1.00 94.25 177 ILE A CA 1
ATOM 1417 C C . ILE A 1 177 ? -32.083 8.007 59.110 1.00 94.25 177 ILE A C 1
ATOM 1419 O O . ILE A 1 177 ? -31.779 8.669 60.095 1.00 94.25 177 ILE A O 1
ATOM 1423 N N . CYS A 1 178 ? -33.354 7.774 58.762 1.00 93.69 178 CYS A N 1
ATOM 1424 C CA . CYS A 1 178 ? -34.491 8.340 59.492 1.00 93.69 178 CYS A CA 1
ATOM 1425 C C . CYS A 1 178 ? -34.479 7.931 60.972 1.00 93.69 178 CYS A C 1
ATOM 1427 O O . CYS A 1 178 ? -34.567 8.791 61.841 1.00 93.69 178 CYS A O 1
ATOM 1429 N N . ILE A 1 179 ? -34.284 6.639 61.271 1.00 91.69 179 ILE A N 1
ATOM 1430 C CA . ILE A 1 179 ? -34.202 6.154 62.660 1.00 91.69 179 ILE A CA 1
ATOM 1431 C C . ILE A 1 179 ? -33.035 6.822 63.401 1.00 91.69 179 ILE A C 1
ATOM 1433 O O . ILE A 1 179 ? -33.168 7.207 64.560 1.00 91.69 179 ILE A O 1
ATOM 1437 N N . TRP A 1 180 ? -31.876 6.965 62.754 1.00 93.12 180 TRP A N 1
ATOM 1438 C CA . TRP A 1 180 ? -30.719 7.616 63.368 1.00 93.12 180 TRP A CA 1
ATOM 1439 C C . TRP A 1 180 ? -30.975 9.102 63.662 1.00 93.12 180 TRP A C 1
ATOM 1441 O O . TRP A 1 180 ? -30.647 9.575 64.751 1.00 93.12 180 TRP A O 1
ATOM 1451 N N . GLU A 1 181 ? -31.594 9.829 62.730 1.00 93.12 181 GLU A N 1
ATOM 1452 C CA . GLU A 1 181 ? -31.977 11.233 62.913 1.00 93.12 181 GLU A CA 1
ATOM 1453 C C . GLU A 1 181 ? -32.978 11.402 64.062 1.00 93.12 181 GLU A C 1
ATOM 1455 O O . GLU A 1 181 ? -32.808 12.298 64.890 1.00 93.12 181 GLU A O 1
ATOM 1460 N N . GLU A 1 182 ? -33.977 10.522 64.155 1.00 92.06 182 GLU A N 1
ATOM 1461 C CA . GLU A 1 182 ? -34.947 10.498 65.256 1.00 92.06 182 GLU A CA 1
ATOM 1462 C C . GLU A 1 182 ? -34.257 10.282 66.610 1.00 92.06 182 GLU A C 1
ATOM 1464 O O . GLU A 1 182 ? -34.475 11.049 67.550 1.00 92.06 182 GLU A O 1
ATOM 1469 N N . VAL A 1 183 ? -33.369 9.287 66.713 1.00 91.62 183 VAL A N 1
ATOM 1470 C CA . VAL A 1 183 ? -32.615 9.009 67.949 1.00 91.62 183 VAL A CA 1
ATOM 1471 C C . VAL A 1 183 ? -31.759 10.211 68.361 1.00 91.62 183 VAL A C 1
ATOM 1473 O O . VAL A 1 183 ? -31.705 10.556 69.544 1.00 91.62 183 VAL A O 1
ATOM 1476 N N . ASN A 1 184 ? -31.118 10.882 67.404 1.00 88.06 184 ASN A N 1
ATOM 1477 C CA . ASN A 1 184 ? -30.266 12.039 67.672 1.00 88.06 184 ASN A CA 1
ATOM 1478 C C . ASN A 1 184 ? -31.067 13.276 68.135 1.00 88.06 184 ASN A C 1
ATOM 1480 O O . ASN A 1 184 ? -30.630 14.024 69.016 1.00 88.06 184 ASN A O 1
ATOM 1484 N N . GLN A 1 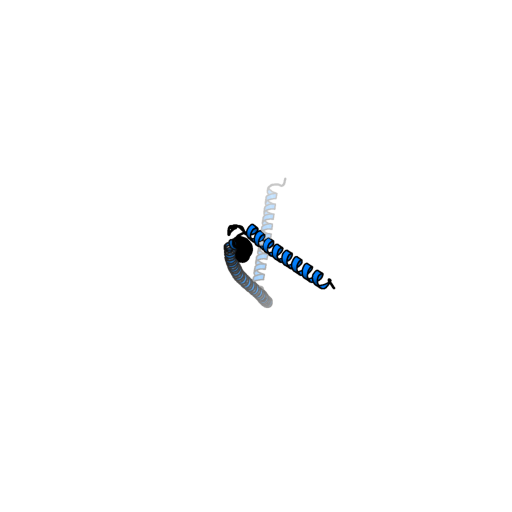185 ? -32.270 13.480 67.590 1.00 83.06 185 GLN A N 1
ATOM 1485 C CA . GLN A 1 185 ? -33.179 14.536 68.050 1.00 83.06 185 GLN A CA 1
ATOM 1486 C C . GLN A 1 185 ? -33.660 14.287 69.486 1.00 83.06 185 GLN A C 1
ATOM 1488 O O . GLN A 1 185 ? -33.651 15.201 70.306 1.00 83.06 185 GLN A O 1
ATOM 1493 N N . VAL A 1 186 ? -34.001 13.043 69.833 1.00 76.69 186 VAL A N 1
ATOM 1494 C CA . VAL A 1 186 ? -34.454 12.699 71.192 1.00 76.69 186 VAL A CA 1
ATOM 1495 C C . VAL A 1 186 ? -33.348 12.929 72.23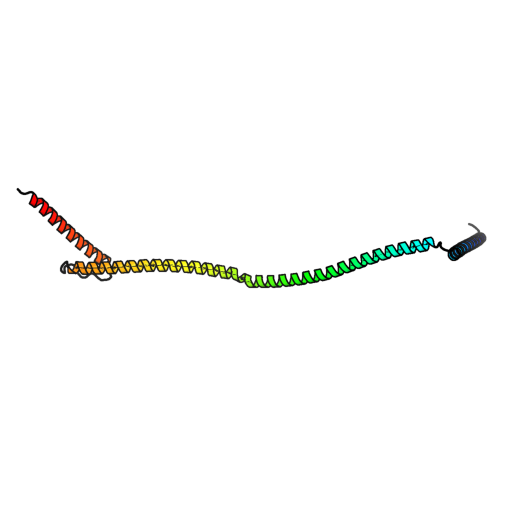2 1.00 76.69 186 VAL A C 1
ATOM 1497 O O . VAL A 1 186 ? -33.616 13.501 73.293 1.00 76.69 186 VAL A O 1
ATOM 1500 N N . GLN A 1 187 ? -32.100 12.566 71.919 1.00 65.38 187 GLN A N 1
ATOM 1501 C CA . GLN A 1 187 ? -30.946 12.781 72.805 1.00 65.38 187 GLN A CA 1
ATOM 1502 C C . GLN A 1 187 ? -30.657 14.266 73.070 1.00 65.38 187 GLN A C 1
ATOM 1504 O O . GLN A 1 187 ? -30.309 14.638 74.190 1.00 65.38 187 GLN A O 1
ATOM 1509 N N . THR A 1 188 ? -30.839 15.130 72.070 1.00 61.34 188 THR A N 1
ATOM 1510 C CA . THR A 1 188 ? -30.635 16.579 72.224 1.00 61.34 188 THR A CA 1
ATOM 1511 C C . THR A 1 188 ? -31.758 17.251 73.020 1.00 61.34 188 THR A C 1
ATOM 1513 O O . THR A 1 188 ? -31.480 18.164 73.795 1.00 61.34 188 THR A O 1
ATOM 1516 N N . THR A 1 189 ? -33.002 16.764 72.934 1.00 59.28 189 THR A N 1
ATOM 1517 C CA . THR A 1 189 ? -34.112 17.246 73.782 1.00 59.28 189 THR A CA 1
ATOM 1518 C C . THR A 1 189 ? -34.069 16.752 75.232 1.00 59.28 189 THR A C 1
ATOM 1520 O O . THR A 1 189 ? -34.476 17.490 76.125 1.00 59.28 189 THR A O 1
ATOM 1523 N N . GLN A 1 190 ? -33.547 15.550 75.508 1.00 55.62 190 GLN A N 1
ATOM 1524 C CA . GLN A 1 190 ? -33.415 15.045 76.886 1.00 55.62 190 GLN A CA 1
ATOM 1525 C C . GLN A 1 190 ? -32.301 15.743 77.684 1.00 55.62 190 GLN A C 1
ATOM 1527 O O . GLN A 1 190 ? -32.355 15.769 78.908 1.00 55.62 190 GLN A O 1
ATOM 1532 N N . HIS A 1 191 ? -31.331 16.371 77.013 1.00 51.94 191 HIS A N 1
ATOM 1533 C CA . HIS A 1 191 ? -30.267 17.144 77.664 1.00 51.94 191 HIS A CA 1
ATOM 1534 C C . HIS A 1 191 ? -30.701 18.571 78.087 1.00 51.94 191 HIS A C 1
ATOM 1536 O O . HIS A 1 191 ? -29.906 19.301 78.679 1.00 51.94 191 HIS A O 1
ATOM 1542 N N . PHE A 1 192 ? -31.952 18.961 77.789 1.00 49.31 192 PHE A N 1
ATOM 1543 C CA . PHE A 1 192 ? -32.551 20.280 78.052 1.00 49.31 192 PHE A CA 1
ATOM 1544 C C . PHE A 1 192 ? -33.799 20.232 78.958 1.00 49.31 192 PHE A C 1
ATOM 1546 O O . PHE A 1 192 ? -34.611 21.159 78.941 1.00 49.31 192 PHE A O 1
ATOM 1553 N N . GLN A 1 193 ? -33.961 19.190 79.778 1.00 39.50 193 GLN A N 1
ATOM 1554 C CA . GLN A 1 193 ? -34.870 19.256 80.929 1.00 39.50 193 GLN A CA 1
ATOM 1555 C C . GLN A 1 193 ? -34.051 19.385 82.229 1.00 39.50 193 GLN A C 1
ATOM 1557 O O . GLN A 1 193 ? -33.124 18.594 82.404 1.00 39.50 193 GLN A O 1
ATOM 1562 N N . PRO A 1 194 ? -34.325 20.403 83.075 1.00 48.28 194 PRO A N 1
ATOM 1563 C CA . PRO A 1 194 ? -33.615 20.637 84.336 1.00 48.28 194 PRO A CA 1
ATOM 1564 C C . PRO A 1 194 ? -33.855 19.544 85.383 1.00 48.28 194 PRO A C 1
ATOM 1566 O O . PRO A 1 194 ? -34.933 18.907 85.344 1.00 48.28 194 PRO A O 1
#